Protein AF-A0A535GUY7-F1 (afdb_monomer_lite)

pLDDT: mean 93.71, std 5.59, range [67.06, 98.88]

Foldseek 3Di:
DPPDDQDDQLPGDFLCLQVVLVCVLVVDPDDDDLVSQLVQLQFQAGNLLVQCLVLLLVLCVPPDDDPLLVVLSVLSVPDPRGQFQQRLVNLLSVQLLVLLLCLLPVLVCVVVVPPDDCVSRVRVSSSVLSCCSRPNQQDCSNCGPPPHRDGSSRSSVVSSVVSSVVCCVPQNRHSSRNGSQVFEFDWAAQPVNDPPLIDDRGRAGHECSHSQNQHDGNGHDGDQKDKGADPVVRWIWMDGAAFPDSPPVDPRGHVCNVVVRVSHTHTDDDPVRLVVDPPDDDDDDDD

Secondary structure (DSSP, 8-state):
--SS----TTTT---SHHHHHHHHHHTSSSPPPHHHHHHHTT--B-HHHHHHHHHHHHHHTTS---HHHHHHHHHHHT--SB--TT-HHHHHHHHHHHHHHHHHHHHHHHHTT--S-TGGGHHHHHHHHHHHHHH-TT-TTTS-TTS-S--HHHHHHHHHHHHHHHHHHHH-S-GGG--GGGT-EEEE--TT--TT-SEEEEE----TTSTT---BTTB----S-EEEEETTTTEEEEE-SS-S---TTSTTSSTTHHHHHTT--EE---HHHHTT-TTPPP-PPP-

Structure (mmCIF, N/CA/C/O backbone):
data_AF-A0A535GUY7-F1
#
_entry.id   AF-A0A535GUY7-F1
#
loop_
_atom_site.group_PDB
_atom_site.id
_atom_site.type_symbol
_atom_site.label_atom_id
_atom_site.label_alt_id
_atom_site.label_comp_id
_atom_site.label_asym_id
_atom_site.label_entity_id
_atom_site.label_seq_id
_atom_site.pdbx_PDB_ins_code
_atom_site.Cartn_x
_atom_site.Cartn_y
_atom_site.Cartn_z
_atom_site.occupancy
_atom_site.B_iso_or_equiv
_atom_site.auth_seq_id
_atom_site.auth_comp_id
_atom_site.auth_asym_id
_atom_site.auth_atom_id
_atom_site.pdbx_PDB_model_num
ATOM 1 N N . ASP A 1 1 ? 21.678 -7.969 18.752 1.00 77.75 1 ASP A N 1
ATOM 2 C CA . ASP A 1 1 ? 22.044 -6.593 19.141 1.00 77.75 1 ASP A CA 1
ATOM 3 C C . ASP A 1 1 ? 23.277 -6.137 18.386 1.00 77.75 1 ASP A C 1
ATOM 5 O O . ASP A 1 1 ? 24.354 -6.689 18.583 1.00 77.75 1 ASP A O 1
ATOM 9 N N . TYR A 1 2 ? 23.105 -5.199 17.452 1.00 85.75 2 TYR A N 1
ATOM 10 C CA . TYR A 1 2 ? 24.230 -4.584 16.747 1.00 85.75 2 TYR A CA 1
ATOM 11 C C . TYR A 1 2 ? 24.925 -3.587 17.695 1.00 85.75 2 TYR A C 1
ATOM 13 O O . TYR A 1 2 ? 24.227 -2.805 18.339 1.00 85.75 2 TYR A O 1
ATOM 21 N N . PRO A 1 3 ? 26.265 -3.600 17.830 1.00 91.50 3 PRO A N 1
ATOM 22 C CA . PRO A 1 3 ? 26.951 -2.902 18.925 1.00 91.50 3 PRO A CA 1
ATOM 23 C C . PRO A 1 3 ? 27.048 -1.377 18.757 1.00 91.50 3 PRO A C 1
ATOM 25 O O . PRO A 1 3 ? 27.518 -0.698 19.667 1.00 91.50 3 PRO A O 1
ATOM 28 N N . TYR A 1 4 ? 26.621 -0.829 17.617 1.00 90.69 4 TYR A N 1
ATOM 29 C CA . TYR A 1 4 ? 26.685 0.602 17.325 1.00 90.69 4 TYR A CA 1
ATOM 30 C C . TYR A 1 4 ? 25.289 1.180 17.114 1.00 90.69 4 TYR A C 1
ATOM 32 O O . TYR A 1 4 ? 24.424 0.538 16.520 1.00 90.69 4 TYR A O 1
ATOM 40 N N . TYR A 1 5 ? 25.087 2.418 17.566 1.00 88.56 5 TYR A N 1
ATOM 41 C CA . TYR A 1 5 ? 23.874 3.163 17.253 1.00 88.56 5 TYR A CA 1
ATOM 42 C C . TYR A 1 5 ? 23.825 3.465 15.753 1.00 88.56 5 TYR A C 1
ATOM 44 O O . TYR A 1 5 ? 24.749 4.066 15.206 1.00 88.56 5 TYR A O 1
ATOM 52 N N . ILE A 1 6 ? 22.740 3.045 15.108 1.00 87.06 6 ILE A N 1
ATOM 53 C CA . ILE A 1 6 ? 22.539 3.159 13.657 1.00 87.06 6 ILE A CA 1
ATOM 54 C C . ILE A 1 6 ? 21.305 3.990 13.286 1.00 87.06 6 ILE A C 1
ATOM 56 O O . ILE A 1 6 ? 21.017 4.136 12.105 1.00 87.06 6 ILE A O 1
ATOM 60 N N . GLY A 1 7 ? 20.610 4.566 14.274 1.00 85.25 7 GLY A N 1
ATOM 61 C CA . GLY A 1 7 ? 19.470 5.455 14.052 1.00 85.25 7 GLY A CA 1
ATOM 62 C C . GLY A 1 7 ? 18.188 5.040 14.771 1.00 85.25 7 GLY A C 1
ATOM 63 O O . GLY A 1 7 ? 18.170 4.088 15.551 1.00 85.25 7 GLY A O 1
ATOM 64 N N . THR A 1 8 ? 17.114 5.780 14.495 1.00 80.12 8 THR A N 1
ATOM 65 C CA . THR A 1 8 ? 15.744 5.505 14.958 1.00 80.12 8 THR A CA 1
ATOM 66 C C . THR A 1 8 ? 14.851 5.047 13.803 1.00 80.12 8 THR A C 1
ATOM 68 O O . THR A 1 8 ? 15.167 5.266 12.633 1.00 80.12 8 THR A O 1
ATOM 71 N N . THR A 1 9 ? 13.697 4.465 14.129 1.00 71.88 9 THR A N 1
ATOM 72 C CA . THR A 1 9 ? 12.667 4.063 13.154 1.00 71.88 9 THR A CA 1
ATOM 73 C C . THR A 1 9 ? 12.085 5.234 12.361 1.00 71.88 9 THR A C 1
ATOM 75 O O . THR A 1 9 ? 11.634 5.046 11.247 1.00 71.88 9 THR A O 1
ATOM 78 N N . THR A 1 10 ? 12.139 6.463 12.881 1.00 67.06 10 THR A N 1
ATOM 79 C CA . THR A 1 10 ? 11.618 7.646 12.175 1.00 67.06 10 THR A CA 1
ATOM 80 C C . THR A 1 10 ? 12.411 7.991 10.911 1.00 67.06 10 THR A C 1
ATOM 82 O O . THR A 1 10 ? 11.820 8.452 9.947 1.00 67.06 10 THR A O 1
ATOM 85 N N . ASN A 1 11 ? 13.735 7.777 10.904 1.00 68.44 11 ASN A N 1
ATOM 86 C CA . ASN A 1 11 ? 14.612 8.316 9.851 1.00 68.44 11 ASN A CA 1
ATOM 87 C C . ASN A 1 11 ? 15.599 7.308 9.240 1.00 68.44 11 ASN A C 1
ATOM 89 O O . ASN A 1 11 ? 16.311 7.669 8.306 1.00 68.44 11 ASN A O 1
ATOM 93 N N . PHE A 1 12 ? 15.717 6.090 9.780 1.00 76.00 12 PHE A N 1
ATOM 94 C CA . PHE A 1 12 ? 16.799 5.171 9.390 1.00 76.00 12 PHE A CA 1
ATOM 95 C C . PHE A 1 12 ? 16.335 3.772 8.998 1.00 76.00 12 PHE A C 1
ATOM 97 O O . PHE A 1 12 ? 17.022 3.115 8.217 1.00 76.00 12 PHE A O 1
ATOM 104 N N . PHE A 1 13 ? 15.194 3.315 9.514 1.00 83.75 13 PHE A N 1
ATOM 105 C CA . PHE A 1 13 ? 14.662 1.989 9.217 1.00 83.75 13 PHE A CA 1
ATOM 106 C C . PHE A 1 13 ? 13.210 2.095 8.792 1.0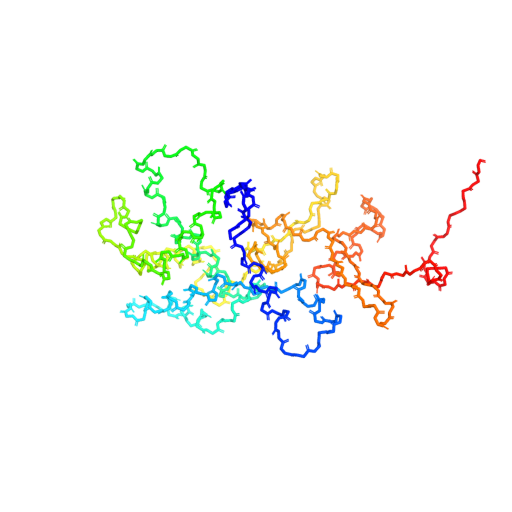0 83.75 13 PHE A C 1
ATOM 108 O O . PHE A 1 13 ? 12.403 2.684 9.500 1.00 83.75 13 PHE A O 1
ATOM 115 N N . ASP A 1 14 ? 12.913 1.483 7.653 1.00 85.25 14 ASP A N 1
ATOM 116 C CA . ASP A 1 14 ? 11.553 1.175 7.224 1.00 85.25 14 ASP A CA 1
ATOM 117 C C . ASP A 1 14 ? 10.874 0.245 8.245 1.00 85.25 14 ASP A C 1
ATOM 119 O O . ASP A 1 14 ? 11.542 -0.474 8.999 1.00 85.25 14 ASP A O 1
ATOM 123 N N . GLU A 1 15 ? 9.545 0.239 8.260 1.00 89.38 15 GLU A N 1
ATOM 124 C CA . GLU A 1 15 ? 8.723 -0.541 9.180 1.00 89.38 15 GLU A CA 1
ATOM 125 C C . GLU A 1 15 ? 8.952 -2.052 9.035 1.00 89.38 15 GLU A C 1
ATOM 127 O O . GLU A 1 15 ? 8.723 -2.813 9.978 1.00 89.38 15 GLU A O 1
ATOM 132 N N . GLY A 1 16 ? 9.445 -2.483 7.868 1.00 93.06 16 GLY A N 1
ATOM 133 C CA . GLY A 1 16 ? 9.813 -3.864 7.577 1.00 93.06 16 GLY A CA 1
ATOM 134 C C . GLY A 1 16 ? 8.706 -4.669 6.899 1.00 93.06 16 GLY A C 1
ATOM 135 O O . GLY A 1 16 ? 8.926 -5.833 6.564 1.00 93.06 16 GLY A O 1
ATOM 136 N N . TYR A 1 17 ? 7.543 -4.072 6.628 1.00 95.81 17 TYR A N 1
ATOM 137 C CA . TYR A 1 17 ? 6.402 -4.750 5.997 1.00 95.81 17 TYR A CA 1
ATOM 138 C C . TYR A 1 17 ? 6.742 -5.305 4.611 1.00 95.81 17 TYR A C 1
ATOM 140 O O . TYR A 1 17 ? 6.513 -6.486 4.338 1.00 95.81 17 TYR A O 1
ATOM 148 N N . ARG A 1 18 ? 7.421 -4.508 3.776 1.00 95.56 18 ARG A N 1
ATOM 149 C CA . ARG A 1 18 ? 7.913 -4.961 2.464 1.00 95.56 18 ARG A CA 1
ATOM 150 C C . ARG A 1 18 ? 8.916 -6.099 2.597 1.00 95.56 18 ARG A C 1
ATOM 152 O O . ARG A 1 18 ? 8.870 -7.063 1.835 1.00 95.56 18 ARG A O 1
ATOM 159 N N . ALA A 1 19 ? 9.812 -6.007 3.580 1.00 96.75 19 ALA A N 1
ATOM 160 C CA . ALA A 1 19 ? 10.797 -7.048 3.846 1.00 96.75 19 ALA A CA 1
ATOM 161 C C . ALA A 1 19 ? 10.128 -8.359 4.288 1.00 96.75 19 ALA A C 1
ATOM 163 O O . ALA A 1 19 ? 10.559 -9.423 3.848 1.00 96.75 19 ALA A O 1
ATOM 164 N N . ASN A 1 20 ? 9.054 -8.298 5.080 1.00 96.94 20 ASN A N 1
ATOM 165 C CA . ASN A 1 20 ? 8.279 -9.473 5.476 1.00 96.94 20 ASN A CA 1
ATOM 166 C C . ASN A 1 20 ? 7.621 -10.158 4.270 1.00 96.94 20 ASN A C 1
ATOM 168 O O . ASN A 1 20 ? 7.692 -11.382 4.158 1.00 96.94 20 ASN A O 1
ATOM 172 N N . GLU A 1 21 ? 7.039 -9.397 3.340 1.00 97.50 21 GLU A N 1
ATOM 173 C CA . GLU A 1 21 ? 6.433 -9.952 2.119 1.00 97.50 21 GLU A CA 1
ATOM 174 C C . GLU A 1 21 ? 7.473 -10.544 1.165 1.00 97.50 21 GLU A C 1
ATOM 176 O O . GLU A 1 21 ? 7.307 -11.666 0.676 1.00 97.50 21 GLU A O 1
ATOM 181 N N . ILE A 1 22 ? 8.601 -9.853 0.975 1.00 97.94 22 ILE A N 1
ATOM 182 C CA . ILE A 1 22 ? 9.747 -10.379 0.224 1.00 97.94 22 ILE A CA 1
ATOM 183 C C . ILE A 1 22 ? 10.248 -11.672 0.872 1.00 97.94 22 ILE A C 1
ATOM 185 O O . ILE A 1 22 ? 10.408 -12.686 0.195 1.00 97.94 22 ILE A O 1
ATOM 189 N N . HIS A 1 23 ? 10.437 -11.684 2.190 1.00 97.88 23 HIS A N 1
ATOM 190 C CA . HIS A 1 23 ? 10.874 -12.869 2.918 1.00 97.88 23 HIS A CA 1
ATOM 191 C C . HIS A 1 23 ? 9.866 -14.019 2.800 1.00 97.88 23 HIS A C 1
ATOM 193 O O . HIS A 1 23 ? 10.275 -15.159 2.575 1.00 97.88 23 HIS A O 1
ATOM 199 N N . ARG A 1 24 ? 8.558 -13.745 2.895 1.00 95.75 24 ARG A N 1
ATOM 200 C CA . ARG A 1 24 ? 7.483 -14.729 2.688 1.00 95.75 24 ARG A CA 1
ATOM 201 C C . ARG A 1 24 ? 7.576 -15.361 1.301 1.00 95.75 24 ARG A C 1
ATOM 203 O O . ARG A 1 24 ? 7.475 -16.582 1.190 1.00 95.75 24 ARG A O 1
ATOM 210 N N . ALA A 1 25 ? 7.773 -14.556 0.258 1.00 95.81 25 ALA A N 1
ATOM 211 C CA . ALA A 1 25 ? 7.912 -15.045 -1.111 1.00 95.81 25 ALA A CA 1
ATOM 212 C C . ALA A 1 25 ? 9.192 -15.877 -1.301 1.00 95.81 25 ALA A C 1
ATOM 214 O O . ALA A 1 25 ? 9.132 -16.968 -1.871 1.00 95.81 25 ALA A O 1
ATOM 215 N N . LEU A 1 26 ? 10.325 -15.399 -0.776 1.00 97.06 26 LEU A N 1
ATOM 216 C CA . LEU A 1 26 ? 11.635 -16.046 -0.906 1.00 97.06 26 LEU A CA 1
ATOM 217 C C . LEU A 1 26 ? 11.778 -17.324 -0.070 1.00 97.06 26 LEU A C 1
ATOM 219 O O . LEU A 1 26 ? 12.562 -18.201 -0.418 1.00 97.06 26 LEU A O 1
ATOM 223 N N . SER A 1 27 ? 11.009 -17.446 1.010 1.00 96.62 27 SER A N 1
ATOM 224 C CA . SER A 1 27 ? 11.039 -18.597 1.921 1.00 96.62 27 SER A CA 1
ATOM 225 C C . SER A 1 27 ? 10.137 -19.754 1.480 1.00 96.62 27 SER A C 1
ATOM 227 O O . SER A 1 27 ? 10.019 -20.754 2.193 1.00 96.62 27 SER A O 1
ATOM 229 N N . ARG A 1 28 ? 9.473 -19.649 0.320 1.00 94.12 28 ARG A N 1
ATOM 230 C CA . ARG A 1 28 ? 8.670 -20.747 -0.235 1.00 9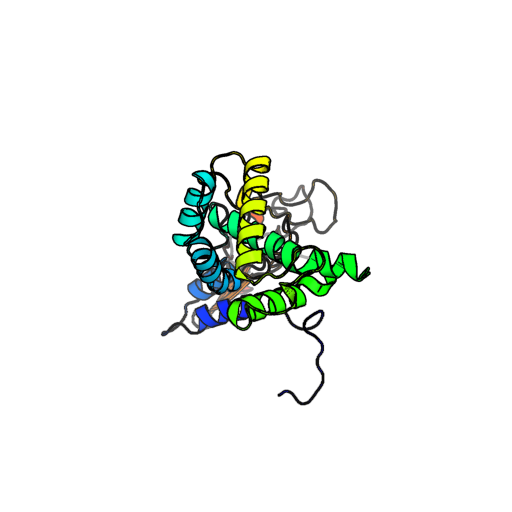4.12 28 ARG A CA 1
ATOM 231 C C . ARG A 1 28 ? 9.570 -21.954 -0.541 1.00 94.12 28 ARG A C 1
ATOM 233 O O . ARG A 1 28 ? 10.667 -21.780 -1.067 1.00 94.12 28 ARG A O 1
ATOM 240 N N . PRO A 1 29 ? 9.120 -23.187 -0.249 1.00 94.00 29 PRO A N 1
ATOM 241 C CA . PRO A 1 29 ? 9.916 -24.375 -0.525 1.00 94.00 29 PRO A CA 1
ATOM 242 C C . PRO A 1 29 ? 10.121 -24.556 -2.033 1.00 94.00 29 PRO A C 1
ATOM 244 O O . PRO A 1 29 ? 9.189 -24.388 -2.819 1.00 94.00 29 PRO A O 1
ATOM 247 N N . GLY A 1 30 ? 11.326 -24.969 -2.425 1.00 94.62 30 GLY A N 1
ATOM 248 C CA . GLY A 1 30 ? 11.690 -25.215 -3.821 1.00 94.62 30 GLY A CA 1
ATOM 249 C C . GLY A 1 30 ? 12.652 -24.172 -4.385 1.00 94.62 30 GLY A C 1
ATOM 250 O O . GLY A 1 30 ? 13.211 -23.354 -3.660 1.00 94.62 30 GLY A O 1
ATOM 251 N N . LYS A 1 31 ? 12.896 -24.253 -5.695 1.00 94.44 31 LYS A N 1
ATOM 252 C CA . LYS A 1 31 ? 13.698 -23.267 -6.428 1.00 94.44 31 LYS A CA 1
ATOM 253 C C . LYS A 1 31 ? 12.771 -22.207 -7.007 1.00 94.44 31 LYS A C 1
ATOM 255 O O . LYS A 1 31 ? 11.716 -22.553 -7.530 1.00 94.44 31 LYS A O 1
ATOM 260 N N . LEU A 1 32 ? 13.201 -20.954 -6.948 1.00 95.56 32 LEU A N 1
ATOM 261 C CA . LEU A 1 32 ? 12.504 -19.830 -7.561 1.00 95.56 32 LEU A CA 1
ATOM 262 C C . LEU A 1 32 ? 13.063 -19.591 -8.964 1.00 95.56 32 LEU A C 1
ATOM 264 O O . LEU A 1 32 ? 14.271 -19.690 -9.188 1.00 95.56 32 LEU A O 1
ATOM 268 N N . SER A 1 33 ? 12.175 -19.305 -9.906 1.00 95.75 33 SER A N 1
ATOM 269 C CA . SER A 1 33 ? 12.508 -18.946 -11.280 1.00 95.75 33 SER A CA 1
ATOM 270 C C . SER A 1 33 ? 12.724 -17.437 -11.429 1.00 95.75 33 SER A C 1
ATOM 272 O O . SER A 1 33 ? 12.339 -16.643 -10.568 1.00 95.75 33 SER A O 1
ATOM 274 N N . ALA A 1 34 ? 13.277 -17.016 -12.569 1.00 95.94 34 ALA A N 1
ATOM 275 C CA . ALA A 1 34 ? 13.301 -15.602 -12.936 1.00 95.94 34 ALA A CA 1
ATOM 276 C C . ALA A 1 34 ? 11.884 -15.000 -12.997 1.00 95.94 34 ALA A C 1
ATOM 278 O O . ALA A 1 34 ? 11.694 -13.859 -12.591 1.00 95.94 34 ALA A O 1
ATOM 279 N N . GLY A 1 35 ? 10.882 -15.773 -13.435 1.00 96.06 35 GLY A N 1
ATOM 280 C CA . GLY A 1 35 ? 9.481 -15.342 -13.449 1.00 96.06 35 GLY A CA 1
ATOM 281 C C . GLY A 1 35 ? 8.926 -15.073 -12.048 1.00 96.06 35 GLY A C 1
ATOM 282 O O . GLY A 1 35 ? 8.246 -14.072 -11.846 1.00 96.06 35 GLY A O 1
ATOM 283 N N . ASP A 1 36 ? 9.287 -15.897 -11.059 1.00 97.00 36 ASP A N 1
ATOM 284 C CA . ASP A 1 36 ? 8.909 -15.655 -9.659 1.00 97.00 36 ASP A CA 1
ATOM 285 C C . ASP A 1 36 ? 9.536 -14.356 -9.130 1.00 97.00 36 ASP A C 1
ATOM 287 O O . ASP A 1 36 ? 8.884 -13.591 -8.421 1.00 97.00 36 ASP A O 1
ATOM 291 N N . MET A 1 37 ? 10.791 -14.078 -9.505 1.00 97.50 37 MET A N 1
ATOM 292 C CA . MET A 1 37 ? 11.467 -12.831 -9.129 1.00 97.50 37 MET A CA 1
ATOM 293 C C . MET A 1 37 ? 10.846 -11.613 -9.810 1.00 97.50 37 MET A C 1
ATOM 295 O O . MET A 1 37 ? 10.785 -10.556 -9.193 1.00 97.50 37 MET A O 1
ATOM 299 N N . GLN A 1 38 ? 10.368 -11.750 -11.050 1.00 96.81 38 GLN A N 1
ATOM 300 C CA . GLN A 1 38 ? 9.639 -10.688 -11.746 1.00 96.81 38 GLN A CA 1
ATOM 301 C C . GLN A 1 38 ? 8.304 -10.399 -11.057 1.00 96.81 38 GLN A C 1
ATOM 303 O O . GLN A 1 38 ? 8.035 -9.247 -10.732 1.00 96.81 38 GLN A O 1
ATOM 308 N N . ALA A 1 39 ? 7.520 -11.437 -10.751 1.00 96.69 39 ALA A N 1
ATOM 309 C CA . ALA A 1 39 ? 6.239 -11.293 -10.061 1.00 96.69 39 ALA A CA 1
ATOM 310 C C . ALA A 1 39 ? 6.384 -10.641 -8.674 1.00 96.69 39 ALA A C 1
ATOM 312 O O . ALA A 1 39 ? 5.529 -9.855 -8.270 1.00 96.69 39 ALA A O 1
ATOM 313 N N . LEU A 1 40 ? 7.482 -10.918 -7.961 1.00 97.44 40 LEU A N 1
ATOM 314 C CA . LEU A 1 40 ? 7.771 -10.298 -6.667 1.00 97.44 40 LEU A CA 1
ATOM 315 C C . LEU A 1 40 ? 7.949 -8.772 -6.756 1.00 97.44 40 LEU A C 1
ATOM 317 O O . LEU A 1 40 ? 7.546 -8.063 -5.838 1.00 97.44 40 LEU A O 1
ATOM 321 N N . GLN A 1 41 ? 8.513 -8.250 -7.852 1.00 96.94 41 GLN A N 1
ATOM 322 C CA . GLN A 1 41 ? 8.724 -6.801 -8.035 1.00 96.94 41 GLN A CA 1
ATOM 323 C C . GLN A 1 41 ? 7.412 -6.005 -8.099 1.00 96.94 41 GLN A C 1
ATOM 325 O O . GLN A 1 41 ? 7.420 -4.781 -7.975 1.00 96.94 41 GLN A O 1
ATOM 330 N N . THR A 1 42 ? 6.296 -6.691 -8.341 1.00 96.19 42 THR A N 1
ATOM 331 C CA . THR A 1 42 ? 4.961 -6.107 -8.490 1.00 96.19 42 THR A CA 1
ATOM 332 C C . THR A 1 42 ? 3.963 -6.735 -7.524 1.00 96.19 42 THR A C 1
ATOM 334 O O . THR A 1 42 ? 2.757 -6.653 -7.745 1.00 96.19 42 THR A O 1
ATOM 337 N N . ASP A 1 43 ? 4.439 -7.402 -6.468 1.00 97.69 43 ASP A N 1
ATOM 338 C CA . ASP A 1 43 ? 3.547 -7.924 -5.440 1.00 97.69 43 ASP A CA 1
ATOM 339 C C . ASP A 1 43 ? 2.913 -6.747 -4.677 1.00 97.69 43 ASP A C 1
ATOM 341 O O . ASP A 1 43 ? 3.599 -5.829 -4.220 1.00 97.69 43 ASP A O 1
ATOM 345 N N . THR A 1 44 ? 1.586 -6.773 -4.582 1.00 98.00 44 THR A N 1
ATOM 346 C CA . THR A 1 44 ? 0.731 -5.752 -3.966 1.00 98.00 44 THR A CA 1
ATOM 347 C C . THR A 1 44 ? 0.150 -6.225 -2.638 1.00 98.00 44 THR A C 1
ATOM 349 O O . THR A 1 44 ? -0.728 -5.567 -2.085 1.00 98.00 44 THR A O 1
ATOM 352 N N . ARG A 1 45 ? 0.581 -7.379 -2.117 1.00 98.31 45 ARG A N 1
ATOM 353 C CA . ARG A 1 45 ? 0.130 -7.851 -0.810 1.00 98.31 45 ARG A CA 1
ATOM 354 C C . ARG A 1 45 ? 0.673 -6.956 0.307 1.00 98.31 45 ARG A C 1
ATOM 356 O O . ARG A 1 45 ? 1.881 -6.756 0.396 1.00 98.31 45 ARG A O 1
ATOM 363 N N . ASP A 1 46 ? -0.218 -6.464 1.161 1.00 98.25 46 ASP A N 1
ATOM 364 C CA . ASP A 1 46 ? 0.114 -5.677 2.350 1.00 98.25 46 ASP A CA 1
ATOM 365 C C . ASP A 1 46 ? 0.211 -6.604 3.579 1.00 98.25 46 ASP A C 1
ATOM 367 O O . ASP A 1 46 ? -0.742 -7.300 3.952 1.00 98.25 46 ASP A O 1
ATOM 371 N N . PHE A 1 47 ? 1.392 -6.627 4.205 1.00 97.81 47 PHE A N 1
ATOM 372 C CA . PHE A 1 47 ? 1.653 -7.417 5.409 1.00 97.81 47 PHE A CA 1
ATOM 373 C C . PHE A 1 47 ? 0.850 -6.930 6.617 1.00 97.81 47 PHE A C 1
ATOM 375 O O . PHE A 1 47 ? 0.266 -7.729 7.349 1.00 97.81 47 PHE A O 1
ATOM 382 N N . LEU A 1 48 ? 0.818 -5.616 6.829 1.00 98.31 48 LEU A N 1
ATOM 383 C CA . LEU A 1 48 ? 0.134 -4.997 7.955 1.00 98.31 48 LEU A CA 1
ATOM 384 C C . LEU A 1 48 ? -1.375 -5.251 7.866 1.00 98.31 48 LEU A C 1
ATOM 386 O O . LEU A 1 48 ? -2.013 -5.582 8.868 1.00 98.31 48 LEU A O 1
ATOM 390 N N . ALA A 1 49 ? -1.937 -5.193 6.657 1.00 98.56 49 ALA A N 1
ATOM 391 C CA . ALA A 1 49 ? -3.324 -5.574 6.403 1.00 98.56 49 ALA A CA 1
ATOM 392 C C . ALA A 1 49 ? -3.614 -7.010 6.858 1.00 98.56 49 ALA A C 1
ATOM 394 O O . ALA A 1 49 ? -4.618 -7.259 7.534 1.00 98.56 49 ALA A O 1
ATOM 395 N N . ALA A 1 50 ? -2.725 -7.948 6.522 1.00 98.19 50 ALA A N 1
ATOM 396 C CA . ALA A 1 50 ? -2.885 -9.356 6.867 1.00 98.19 50 ALA A CA 1
ATOM 397 C C . ALA A 1 50 ? -2.896 -9.607 8.387 1.00 98.19 50 ALA A C 1
ATOM 399 O O . ALA A 1 50 ? -3.603 -10.508 8.845 1.00 98.19 50 ALA A O 1
ATOM 400 N N . GLU A 1 51 ? -2.178 -8.797 9.166 1.00 98.31 51 GLU A N 1
ATOM 401 C CA . GLU A 1 51 ? -2.157 -8.884 10.631 1.00 98.31 51 GLU A CA 1
ATOM 402 C C . GLU A 1 51 ? -3.370 -8.191 11.278 1.00 98.31 51 GLU A C 1
ATOM 404 O O . GLU A 1 51 ? -3.993 -8.720 12.206 1.00 98.31 51 GLU A O 1
ATOM 409 N N . ILE A 1 52 ? -3.747 -7.008 10.782 1.00 98.81 52 ILE A N 1
ATOM 410 C CA . ILE A 1 52 ? -4.723 -6.136 11.448 1.00 98.81 52 ILE A CA 1
ATOM 411 C C . ILE A 1 52 ? -6.166 -6.425 11.037 1.00 98.81 52 ILE A C 1
ATOM 413 O O . ILE A 1 52 ? -7.057 -6.397 11.895 1.00 98.81 52 ILE A O 1
ATOM 417 N N . VAL A 1 53 ? -6.441 -6.725 9.764 1.00 98.81 53 VAL A N 1
ATOM 418 C CA . VAL A 1 53 ? -7.818 -6.952 9.287 1.00 98.81 53 VAL A CA 1
ATOM 419 C C . VAL A 1 53 ? -8.522 -8.076 10.063 1.00 98.81 53 VAL A C 1
ATOM 421 O O . VAL A 1 53 ? -9.666 -7.868 10.480 1.00 98.81 53 VAL A O 1
ATOM 424 N N . PRO A 1 54 ? -7.890 -9.227 10.376 1.00 98.75 54 PRO A N 1
ATOM 425 C CA . PRO A 1 54 ? -8.520 -10.242 11.220 1.00 98.75 54 PRO A CA 1
ATOM 426 C C . PRO A 1 54 ? -8.900 -9.737 12.620 1.00 98.75 54 PRO A C 1
ATOM 428 O O . PRO A 1 54 ? -9.901 -10.183 13.184 1.00 98.75 54 PRO A O 1
ATOM 431 N N . VAL A 1 55 ? -8.119 -8.820 13.201 1.00 98.56 55 VAL A N 1
ATOM 432 C CA . VAL A 1 55 ? -8.407 -8.210 14.512 1.00 98.56 55 VAL A CA 1
ATOM 433 C C . VAL A 1 55 ? -9.591 -7.252 14.406 1.00 98.56 55 VAL A C 1
ATOM 435 O O . VAL A 1 55 ? -10.497 -7.323 15.235 1.00 98.56 55 VAL A O 1
ATOM 438 N N . LEU A 1 56 ? -9.622 -6.417 13.363 1.00 98.75 56 LEU A N 1
ATOM 439 C CA . LEU A 1 56 ? -10.748 -5.531 13.062 1.00 98.75 56 LEU A CA 1
ATOM 440 C C . LEU A 1 56 ? -12.051 -6.324 12.880 1.00 98.75 56 LEU A C 1
ATOM 442 O O . LEU A 1 56 ? -13.071 -6.013 13.488 1.00 98.75 56 LEU A O 1
ATOM 446 N N . LEU A 1 57 ? -12.026 -7.401 12.093 1.00 98.81 57 LEU A N 1
ATOM 447 C CA . LEU A 1 57 ? -13.206 -8.245 11.884 1.00 98.81 57 LEU A CA 1
ATOM 448 C C . LEU A 1 57 ? -13.714 -8.858 13.199 1.00 98.81 57 LEU A C 1
ATOM 450 O O . LEU A 1 57 ? -14.924 -8.961 13.405 1.00 98.81 57 LEU A O 1
ATOM 454 N N . ARG A 1 58 ? -12.811 -9.225 14.120 1.00 98.56 58 ARG A N 1
ATOM 455 C CA . ARG A 1 58 ? -13.194 -9.692 15.462 1.00 98.56 58 ARG A CA 1
ATOM 456 C C . ARG A 1 58 ? -13.808 -8.585 16.316 1.00 98.56 58 ARG A C 1
ATOM 458 O O . ARG A 1 58 ? -14.763 -8.869 17.039 1.00 98.56 58 ARG A O 1
ATOM 465 N N . SER A 1 59 ? -13.304 -7.350 16.248 1.00 97.94 59 SER A N 1
ATOM 466 C CA . SER A 1 59 ? -13.856 -6.233 17.030 1.00 97.94 59 SER A CA 1
ATOM 467 C C . SER A 1 59 ? -15.237 -5.781 16.549 1.00 97.94 59 SER A C 1
ATOM 469 O O . SER A 1 59 ? -15.992 -5.231 17.353 1.00 97.94 59 SER A O 1
ATOM 471 N N . LEU A 1 60 ? -15.592 -6.085 15.296 1.00 98.25 60 LEU A N 1
ATOM 472 C CA . LEU A 1 60 ? -16.902 -5.822 14.688 1.00 98.25 60 LEU A CA 1
ATOM 473 C C . LEU A 1 60 ? -17.915 -6.969 14.850 1.00 98.25 60 LEU A C 1
ATOM 475 O O . LEU A 1 60 ? -19.101 -6.774 14.609 1.00 98.25 60 LEU A O 1
ATOM 479 N N . ALA A 1 61 ? -17.492 -8.165 15.272 1.00 96.38 61 ALA A N 1
ATOM 480 C CA . ALA A 1 61 ? -18.328 -9.374 15.235 1.00 96.38 61 ALA A CA 1
ATOM 481 C C . ALA A 1 61 ? -19.613 -9.314 16.089 1.00 96.38 61 ALA A C 1
ATOM 483 O O . ALA A 1 61 ? -20.521 -10.116 15.882 1.00 96.38 61 ALA A O 1
ATOM 484 N N . LYS A 1 62 ? -19.681 -8.403 17.068 1.00 92.44 62 LYS A N 1
ATOM 485 C CA . LYS A 1 62 ? -20.845 -8.203 17.950 1.00 92.44 62 LYS A CA 1
ATOM 486 C C . LYS A 1 62 ? -21.555 -6.867 17.723 1.00 92.44 62 LYS A C 1
ATOM 488 O O . LYS A 1 62 ? -22.510 -6.572 18.436 1.00 92.44 62 LYS A O 1
ATOM 493 N N . GLU A 1 63 ? -21.087 -6.070 16.769 1.00 95.25 63 GLU A N 1
ATOM 494 C CA . GLU A 1 63 ? -21.681 -4.774 16.470 1.00 95.25 63 GLU A CA 1
ATOM 495 C C . GLU A 1 63 ? -22.970 -4.937 15.670 1.00 95.25 63 GLU A C 1
ATOM 497 O O . GLU A 1 63 ? -23.115 -5.843 14.845 1.00 95.25 63 GLU A O 1
ATOM 502 N N . GLN A 1 64 ? -23.917 -4.030 15.898 1.00 95.50 64 GLN A N 1
ATOM 503 C CA . GLN A 1 64 ? -25.090 -3.927 15.045 1.00 95.50 64 GLN A CA 1
ATOM 504 C C . GLN A 1 64 ? -24.711 -3.146 13.788 1.00 95.50 64 GLN A C 1
ATOM 506 O O . GLN A 1 64 ? -24.675 -1.919 13.798 1.00 95.50 64 GLN A O 1
ATOM 511 N N . LEU A 1 65 ? -24.431 -3.876 12.712 1.00 96.94 65 LEU A N 1
ATOM 512 C CA . LEU A 1 65 ? -24.028 -3.291 11.439 1.00 96.94 65 LEU A CA 1
ATOM 513 C C . LEU A 1 65 ? -25.242 -2.976 10.563 1.00 96.94 65 LEU A C 1
ATOM 515 O O . LEU A 1 65 ? -26.169 -3.781 10.436 1.00 96.94 65 LEU A O 1
ATOM 519 N N . ASN A 1 66 ? -25.219 -1.821 9.906 1.00 96.81 66 ASN A N 1
ATOM 520 C CA . ASN A 1 66 ? -26.152 -1.520 8.825 1.00 96.81 66 ASN A CA 1
ATOM 521 C C . ASN A 1 66 ? -25.785 -2.289 7.534 1.00 96.81 66 ASN A C 1
ATOM 523 O O . ASN A 1 66 ? -24.802 -3.032 7.479 1.00 96.81 66 ASN A O 1
ATOM 527 N N . ALA A 1 67 ? -26.589 -2.135 6.479 1.00 97.38 67 ALA A N 1
ATOM 528 C CA . ALA A 1 67 ? -26.390 -2.864 5.223 1.00 97.38 67 ALA A CA 1
ATOM 529 C C . ALA A 1 67 ? -25.043 -2.545 4.543 1.00 97.38 67 ALA A C 1
ATOM 531 O O . ALA A 1 67 ? -24.364 -3.458 4.074 1.00 97.38 67 ALA A O 1
ATOM 532 N N . THR A 1 68 ? -24.637 -1.273 4.521 1.00 98.12 68 THR A N 1
ATOM 533 C CA . THR A 1 68 ? -23.361 -0.828 3.938 1.00 98.12 68 THR A CA 1
ATOM 534 C C . THR A 1 68 ? -22.182 -1.359 4.752 1.00 98.12 68 THR A C 1
ATOM 536 O O . THR A 1 68 ? -21.253 -1.928 4.188 1.00 98.12 68 THR A O 1
ATOM 539 N N . GLU A 1 69 ? -22.244 -1.246 6.078 1.00 98.31 69 GLU A N 1
ATOM 540 C CA . GLU A 1 69 ? -21.240 -1.789 7.003 1.00 98.31 69 GLU A CA 1
ATOM 541 C C . GLU A 1 69 ? -21.082 -3.303 6.868 1.00 98.31 69 GLU A C 1
ATOM 543 O O . GLU A 1 69 ? -19.962 -3.804 6.784 1.00 98.31 69 GLU A O 1
ATOM 548 N N . SER A 1 70 ? -22.197 -4.029 6.775 1.00 98.31 70 SER A N 1
ATOM 549 C CA . SER A 1 70 ? -22.185 -5.479 6.572 1.00 98.31 70 SER A CA 1
ATOM 550 C C . SER A 1 70 ? -21.525 -5.850 5.243 1.00 98.31 70 SER A C 1
ATOM 552 O O . SER A 1 70 ? -20.689 -6.748 5.203 1.00 98.31 70 SER A O 1
ATOM 554 N N . ALA A 1 71 ? -21.834 -5.126 4.160 1.00 98.50 71 ALA A N 1
ATOM 555 C CA . ALA A 1 71 ? -21.200 -5.346 2.862 1.00 98.50 71 ALA A CA 1
ATOM 556 C C . ALA A 1 71 ? -19.683 -5.089 2.904 1.00 98.50 71 ALA A C 1
ATOM 558 O O . ALA A 1 71 ? -18.916 -5.856 2.326 1.00 98.50 71 ALA A O 1
ATOM 559 N N . VAL A 1 72 ? -19.237 -4.056 3.625 1.00 98.75 72 VAL A N 1
ATOM 560 C CA . VAL A 1 72 ? -17.808 -3.768 3.824 1.00 98.75 72 VAL A CA 1
ATOM 561 C C . VAL A 1 72 ? -17.115 -4.872 4.629 1.00 98.75 72 VAL A C 1
ATOM 563 O O . VAL A 1 72 ? -16.014 -5.289 4.270 1.00 98.75 72 VAL A O 1
ATOM 566 N N . VAL A 1 73 ? -17.754 -5.392 5.681 1.00 98.75 73 VAL A N 1
ATOM 567 C CA . VAL A 1 73 ? -17.227 -6.535 6.444 1.00 98.75 73 VAL A CA 1
ATOM 568 C C . VAL A 1 73 ? -17.073 -7.774 5.560 1.00 98.75 73 VAL A C 1
ATOM 570 O O . VAL A 1 73 ? -16.056 -8.459 5.660 1.00 98.75 73 VAL A O 1
ATOM 573 N N . GLU A 1 74 ? -18.028 -8.050 4.666 1.00 98.62 74 GLU A N 1
ATOM 574 C CA . GLU A 1 74 ? -17.901 -9.157 3.708 1.00 98.62 74 GLU A CA 1
ATOM 575 C C . GLU A 1 74 ? -16.773 -8.932 2.692 1.00 98.62 74 GLU A C 1
ATOM 577 O O . GLU A 1 74 ? -16.052 -9.880 2.378 1.00 98.62 74 GLU A O 1
ATOM 582 N N . LEU A 1 75 ? -16.572 -7.700 2.206 1.00 98.75 75 LEU A N 1
ATOM 583 C CA . LEU A 1 75 ? -15.433 -7.372 1.338 1.00 98.75 75 LEU A CA 1
ATOM 584 C C . LEU A 1 75 ? -14.106 -7.682 2.043 1.00 98.75 75 LEU A C 1
ATOM 586 O O . LEU A 1 75 ? -13.284 -8.408 1.495 1.00 98.75 75 LEU A O 1
ATOM 590 N N . LEU A 1 76 ? -13.927 -7.194 3.274 1.00 98.88 76 LEU A N 1
ATOM 591 C CA . LEU A 1 76 ? -12.707 -7.417 4.056 1.00 98.88 76 LEU A CA 1
ATOM 592 C C . LEU A 1 76 ? -12.487 -8.892 4.414 1.00 98.88 76 LEU A C 1
ATOM 594 O O . LEU A 1 76 ? -11.350 -9.351 4.427 1.00 98.88 76 LEU A O 1
ATOM 598 N N . ARG A 1 77 ? -13.554 -9.650 4.699 1.00 98.62 77 ARG A N 1
ATOM 599 C CA . ARG A 1 77 ? -13.448 -11.078 5.046 1.00 98.62 77 ARG A CA 1
ATOM 600 C C . ARG A 1 77 ? -12.960 -11.933 3.876 1.00 98.62 77 ARG A C 1
ATOM 602 O O . ARG A 1 77 ? -12.270 -12.921 4.107 1.00 98.62 77 ARG A O 1
ATOM 609 N N . ASN A 1 78 ? -13.340 -11.572 2.653 1.00 98.31 78 ASN A N 1
ATOM 610 C CA . ASN A 1 78 ? -12.987 -12.312 1.439 1.00 98.31 78 ASN A CA 1
ATOM 611 C C . ASN A 1 78 ? -11.743 -11.754 0.733 1.00 98.31 78 ASN A C 1
ATOM 613 O O . ASN A 1 78 ? -11.366 -12.255 -0.325 1.00 98.31 78 ASN A O 1
ATOM 617 N N . TRP A 1 79 ? -11.126 -10.713 1.290 1.00 98.81 79 TRP A N 1
ATOM 618 C CA . TRP A 1 79 ? -9.956 -10.079 0.707 1.00 98.81 79 TRP A CA 1
ATOM 619 C C . TRP A 1 79 ? -8.688 -10.881 0.992 1.00 98.8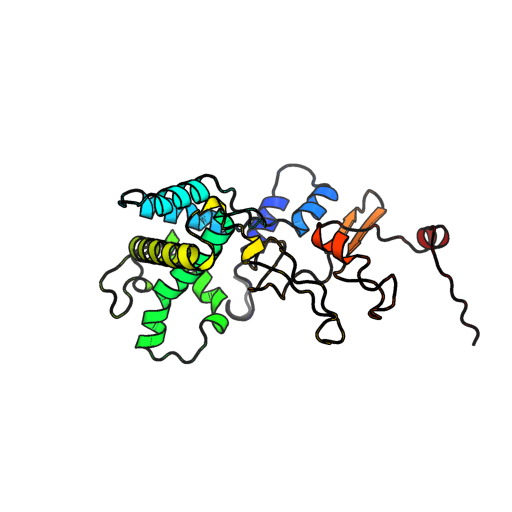1 79 TRP A C 1
ATOM 621 O O . TRP A 1 79 ? -8.473 -11.390 2.090 1.00 98.81 79 TRP A O 1
ATOM 631 N N . ASP A 1 80 ? -7.817 -10.956 -0.004 1.00 98.38 80 ASP A N 1
ATOM 632 C CA . ASP A 1 80 ? -6.513 -11.609 0.054 1.00 98.38 80 ASP A CA 1
ATOM 633 C C . ASP A 1 80 ? -5.375 -10.637 0.415 1.00 98.38 80 ASP A C 1
ATOM 635 O O . ASP A 1 80 ? -4.196 -10.967 0.261 1.00 98.38 80 ASP A O 1
ATOM 639 N N . PHE A 1 81 ? -5.726 -9.456 0.932 1.00 98.62 81 PHE A N 1
ATOM 640 C CA . PHE A 1 81 ? -4.811 -8.396 1.365 1.00 98.62 81 PHE A CA 1
ATOM 641 C C . PHE A 1 81 ? -3.982 -7.774 0.235 1.00 98.62 81 PHE A C 1
ATOM 643 O O . PHE A 1 81 ? -2.950 -7.159 0.494 1.00 98.62 81 PHE A O 1
ATOM 650 N N . ARG A 1 82 ? -4.409 -7.933 -1.024 1.00 98.56 82 ARG A N 1
ATOM 651 C CA . ARG A 1 82 ? -3.760 -7.309 -2.179 1.00 98.56 82 ARG A CA 1
ATOM 652 C C . ARG A 1 82 ? -4.332 -5.935 -2.494 1.00 98.56 82 ARG A C 1
ATOM 654 O O . ARG A 1 82 ? -5.543 -5.775 -2.676 1.00 98.56 82 ARG A O 1
ATOM 661 N N . MET A 1 83 ? -3.446 -4.954 -2.604 1.00 98.25 83 MET A N 1
ATOM 662 C CA . MET A 1 83 ? -3.735 -3.565 -2.962 1.00 98.25 83 MET A CA 1
ATOM 663 C C . MET A 1 83 ? -3.927 -3.405 -4.479 1.00 98.25 83 MET A C 1
ATOM 665 O O . MET A 1 83 ? -3.290 -2.570 -5.113 1.00 98.25 83 MET A O 1
ATOM 669 N N . ASP A 1 84 ? -4.762 -4.250 -5.087 1.00 97.88 84 ASP A N 1
ATOM 670 C CA . ASP A 1 84 ? -5.010 -4.259 -6.532 1.00 97.88 84 ASP A CA 1
ATOM 671 C C . ASP A 1 84 ? -6.031 -3.181 -6.935 1.00 97.88 84 ASP A C 1
ATOM 673 O O . ASP A 1 84 ? -6.921 -2.822 -6.162 1.00 97.88 84 ASP A O 1
ATOM 677 N N . THR A 1 85 ? -5.912 -2.640 -8.153 1.00 97.44 85 THR A N 1
ATOM 678 C CA . THR A 1 85 ? -6.682 -1.459 -8.597 1.00 97.44 85 THR A CA 1
ATOM 679 C C . THR A 1 85 ? -8.196 -1.676 -8.639 1.00 97.44 85 THR A C 1
ATOM 681 O O . THR A 1 85 ? -8.960 -0.724 -8.481 1.00 97.44 85 THR A O 1
ATOM 684 N N . ASP A 1 86 ? -8.661 -2.903 -8.823 1.00 97.94 86 ASP A N 1
ATOM 685 C CA . ASP A 1 86 ? -10.075 -3.276 -8.822 1.00 97.94 86 ASP A CA 1
ATOM 686 C C . ASP A 1 86 ? -10.593 -3.683 -7.430 1.00 97.94 86 ASP A C 1
ATOM 688 O O . ASP A 1 86 ? -11.796 -3.881 -7.248 1.00 97.94 86 ASP A O 1
ATOM 692 N N . SER A 1 87 ? -9.724 -3.738 -6.416 1.00 98.62 87 SER A N 1
ATOM 693 C CA . SER A 1 87 ? -10.091 -4.155 -5.064 1.00 98.62 87 SER A CA 1
ATOM 694 C C . SER A 1 87 ? -10.797 -3.040 -4.297 1.00 98.62 87 SER A C 1
ATOM 696 O O . SER A 1 87 ? -10.215 -2.006 -3.968 1.00 98.62 87 SER A O 1
ATOM 698 N N . ALA A 1 88 ? -12.064 -3.266 -3.948 1.00 98.69 88 ALA A N 1
ATOM 699 C CA . ALA A 1 88 ? -12.782 -2.388 -3.027 1.00 98.69 88 ALA A CA 1
ATOM 700 C C . ALA A 1 88 ? -12.306 -2.539 -1.572 1.00 98.69 88 ALA A C 1
ATOM 702 O O . ALA A 1 88 ? -12.289 -1.576 -0.804 1.00 98.69 88 ALA A O 1
ATOM 703 N N . ALA A 1 89 ? -11.887 -3.747 -1.187 1.00 98.81 89 ALA A N 1
ATOM 704 C CA . ALA A 1 89 ? -11.369 -4.015 0.149 1.00 98.81 89 ALA A CA 1
ATOM 705 C C . ALA A 1 89 ? -10.040 -3.285 0.408 1.00 98.81 89 ALA A C 1
ATOM 707 O O . ALA A 1 89 ? -9.840 -2.789 1.514 1.00 98.81 89 ALA A O 1
ATOM 708 N N . ALA A 1 90 ? -9.191 -3.130 -0.614 1.00 98.56 90 ALA A N 1
ATOM 709 C CA . ALA A 1 90 ? -7.960 -2.344 -0.531 1.00 98.56 90 ALA A CA 1
ATOM 710 C C . ALA A 1 90 ? -8.235 -0.866 -0.204 1.00 98.56 90 ALA A C 1
ATOM 712 O O . ALA A 1 90 ? -7.604 -0.300 0.686 1.00 98.56 90 ALA A O 1
ATOM 713 N N . THR A 1 91 ? -9.243 -0.247 -0.832 1.00 98.50 91 THR A N 1
ATOM 714 C CA . THR A 1 91 ? -9.683 1.112 -0.465 1.00 98.50 91 THR A CA 1
ATOM 715 C C . THR A 1 91 ? -10.168 1.186 0.973 1.00 98.50 91 THR A C 1
ATOM 717 O O . THR A 1 91 ? -9.814 2.115 1.697 1.00 98.50 91 THR A O 1
ATOM 720 N N . VAL A 1 92 ? -10.974 0.213 1.403 1.00 98.69 92 VAL A N 1
ATOM 721 C CA . VAL A 1 92 ? -11.464 0.162 2.784 1.00 98.69 92 VAL A CA 1
ATOM 722 C C . VAL A 1 92 ? -10.298 0.067 3.763 1.00 98.69 92 VAL A C 1
ATOM 724 O O . VAL A 1 92 ? -10.285 0.811 4.739 1.00 98.69 92 VAL A O 1
ATOM 727 N N . TRP A 1 93 ? -9.321 -0.805 3.502 1.00 98.62 93 TRP A N 1
ATOM 728 C CA . TRP A 1 93 ? -8.121 -0.955 4.323 1.00 98.62 93 TRP A CA 1
ATOM 729 C C . TRP A 1 93 ? -7.315 0.343 4.410 1.00 98.62 93 TRP A C 1
ATOM 731 O O . TRP A 1 93 ? -7.045 0.817 5.515 1.00 98.62 93 TRP A O 1
ATOM 741 N N . TRP A 1 94 ? -7.017 0.960 3.265 1.00 97.12 94 TRP A N 1
ATOM 742 C CA . TRP A 1 94 ? -6.259 2.208 3.193 1.00 97.12 94 TRP A CA 1
ATOM 743 C C . TRP A 1 94 ? -6.886 3.312 4.054 1.00 97.12 94 TRP A C 1
ATOM 745 O O . TRP A 1 94 ? -6.230 3.932 4.895 1.00 97.12 94 TRP A O 1
ATOM 755 N N . TYR A 1 95 ? -8.198 3.515 3.905 1.00 97.88 95 TYR A N 1
ATOM 756 C CA . TYR A 1 95 ? -8.933 4.513 4.680 1.00 97.88 95 TYR A CA 1
ATOM 757 C C . TYR A 1 95 ? -9.098 4.118 6.149 1.00 97.88 95 TYR A C 1
ATOM 759 O O . TYR A 1 95 ? -9.057 4.988 7.020 1.00 97.88 95 TYR A O 1
ATOM 767 N N . PHE A 1 96 ? -9.288 2.828 6.442 1.00 98.75 96 PHE A N 1
ATOM 768 C CA . PHE A 1 96 ? -9.372 2.327 7.810 1.00 98.75 96 PHE A CA 1
ATOM 769 C C . PHE A 1 96 ? -8.102 2.657 8.586 1.00 98.75 96 PHE A C 1
ATOM 771 O O . PHE A 1 96 ? -8.199 3.221 9.674 1.00 98.75 96 PHE A O 1
ATOM 778 N N . TRP A 1 97 ? -6.934 2.325 8.032 1.00 97.94 97 TRP A N 1
ATOM 779 C CA . TRP A 1 97 ? -5.668 2.503 8.733 1.00 97.94 97 TRP A CA 1
ATOM 780 C C . TRP A 1 97 ? -5.393 3.979 9.029 1.00 97.94 97 TRP A C 1
ATOM 782 O O . TRP A 1 97 ? -5.093 4.330 10.171 1.00 97.94 97 TRP A O 1
ATOM 792 N N . GLY A 1 98 ? -5.628 4.861 8.050 1.00 96.69 98 GLY A N 1
ATOM 793 C CA . GLY A 1 98 ? -5.538 6.309 8.250 1.00 96.69 98 GLY A CA 1
ATOM 794 C C . GLY A 1 98 ? -6.484 6.816 9.342 1.00 96.69 98 GLY A C 1
ATOM 795 O O . GLY A 1 98 ? -6.056 7.509 10.264 1.00 96.69 98 GLY A O 1
ATOM 796 N N . TRP A 1 99 ? -7.759 6.410 9.312 1.00 97.94 99 TRP A N 1
ATOM 797 C CA . TRP A 1 99 ? -8.715 6.798 10.352 1.00 97.94 99 TRP A CA 1
ATOM 798 C C . TRP A 1 99 ? -8.374 6.231 11.728 1.00 97.94 99 TRP A C 1
ATOM 800 O O . TRP A 1 99 ? -8.639 6.899 12.729 1.00 97.94 99 TRP A O 1
ATOM 810 N N . TYR A 1 100 ? -7.786 5.038 11.790 1.00 98.38 100 TYR A N 1
ATOM 811 C CA . TYR A 1 100 ? -7.399 4.392 13.037 1.00 98.38 100 TYR A CA 1
ATOM 812 C C . TYR A 1 100 ? -6.180 5.059 13.682 1.00 98.38 100 TYR A C 1
ATOM 814 O O . TYR A 1 100 ? -6.186 5.302 14.895 1.00 98.38 100 TYR A O 1
ATOM 822 N N . LEU A 1 101 ? -5.202 5.468 12.870 1.00 97.38 101 LEU A N 1
ATOM 823 C CA . LEU A 1 101 ? -4.108 6.345 13.287 1.00 97.38 101 LEU A CA 1
ATOM 824 C C . LEU A 1 101 ? -4.646 7.675 13.817 1.00 97.38 101 LEU A C 1
ATOM 826 O O . LEU A 1 101 ? -4.379 8.030 14.966 1.00 97.38 101 LEU A O 1
ATOM 830 N N . THR A 1 102 ? -5.483 8.364 13.037 1.00 95.75 102 THR A N 1
ATOM 831 C CA . THR A 1 102 ? -6.100 9.633 13.447 1.00 95.75 102 THR A CA 1
ATOM 832 C C . THR A 1 102 ? -6.890 9.484 14.749 1.00 95.75 102 THR A C 1
ATOM 834 O O . THR A 1 102 ? -6.703 10.261 15.678 1.00 95.75 102 THR A O 1
ATOM 837 N N . GLU A 1 103 ? -7.766 8.486 14.872 1.00 95.81 103 GLU A N 1
ATOM 838 C CA . GLU A 1 103 ? -8.589 8.289 16.072 1.00 95.81 103 GLU A CA 1
ATOM 839 C C . GLU A 1 103 ? -7.757 7.996 17.330 1.00 95.81 103 GLU A C 1
ATOM 841 O O . GLU A 1 103 ? -8.167 8.370 18.436 1.00 95.81 103 GLU A O 1
ATOM 846 N N . THR A 1 104 ? -6.599 7.355 17.165 1.00 96.88 104 THR A N 1
ATOM 847 C CA . THR A 1 104 ? -5.691 7.033 18.269 1.00 96.88 104 THR A CA 1
ATOM 848 C C . THR A 1 104 ? -4.835 8.239 18.653 1.00 96.88 104 THR A C 1
ATOM 850 O O . THR A 1 104 ? -4.776 8.591 19.831 1.00 96.88 104 THR A O 1
ATOM 853 N N . PHE A 1 105 ? -4.208 8.913 17.685 1.00 96.69 105 PHE A N 1
ATOM 854 C CA . PHE A 1 105 ? -3.138 9.879 17.947 1.00 96.69 105 PHE A CA 1
ATOM 855 C C . PHE A 1 105 ? -3.565 11.351 17.926 1.00 96.69 105 PHE A C 1
ATOM 857 O O . PHE A 1 105 ? -3.046 12.127 18.736 1.00 96.69 105 PHE A O 1
ATOM 864 N N . ASP A 1 106 ? -4.546 11.759 17.110 1.00 95.62 106 ASP A N 1
ATOM 865 C CA . ASP A 1 106 ? -4.962 13.171 17.030 1.00 95.62 106 ASP A CA 1
ATOM 866 C C . ASP A 1 106 ? -5.330 13.796 18.378 1.00 95.62 106 ASP A C 1
ATOM 868 O O . ASP A 1 106 ? -4.928 14.939 18.632 1.00 95.62 106 ASP A O 1
ATOM 872 N N . PRO A 1 107 ? -6.102 13.125 19.258 1.00 95.19 107 PRO A N 1
ATOM 873 C CA . PRO A 1 107 ? -6.475 13.734 20.528 1.00 95.19 107 PRO A CA 1
ATOM 874 C C . PRO A 1 107 ? -5.249 13.985 21.416 1.00 95.19 107 PRO A C 1
ATOM 876 O O . PRO A 1 107 ? -5.179 15.010 22.099 1.00 95.19 107 PRO A O 1
ATOM 879 N N . TRP A 1 108 ? -4.243 13.105 21.368 1.00 95.12 108 TRP A N 1
ATOM 880 C CA . TRP A 1 108 ? -2.973 13.317 22.064 1.00 95.12 108 TRP A CA 1
ATOM 881 C C . TRP A 1 108 ? -2.200 14.485 21.467 1.00 95.12 108 TRP A C 1
ATOM 883 O O . TRP A 1 108 ? -1.815 15.387 22.214 1.00 95.12 108 TRP A O 1
ATOM 893 N N . TRP A 1 109 ? -2.058 14.517 20.141 1.00 95.50 109 TRP A N 1
ATOM 894 C CA . TRP A 1 109 ? -1.393 15.601 19.417 1.00 95.50 109 TRP A CA 1
ATOM 895 C C . TRP A 1 109 ? -1.970 16.968 19.784 1.00 95.50 109 TRP A C 1
ATOM 897 O O . TRP A 1 109 ? -1.238 17.878 20.183 1.00 95.50 109 TRP A O 1
ATOM 907 N N . LYS A 1 110 ? -3.303 17.084 19.742 1.00 94.69 110 LYS A N 1
ATOM 908 C CA . LYS A 1 110 ? -4.040 18.312 20.071 1.00 94.69 110 LYS A CA 1
ATOM 909 C C . LYS A 1 110 ? -3.903 18.673 21.547 1.00 94.69 110 LYS A C 1
ATOM 911 O O . LYS A 1 110 ? -3.539 19.801 21.865 1.00 94.69 110 LYS A O 1
ATOM 916 N N . SER A 1 111 ? -4.138 17.723 22.456 1.00 95.62 111 SER A N 1
ATOM 917 C CA . SER A 1 111 ? -4.093 17.979 23.907 1.00 95.62 111 SER A CA 1
ATOM 918 C C . SER A 1 111 ? -2.713 18.411 24.411 1.00 95.62 111 SER A C 1
ATOM 920 O O . SER A 1 111 ? -2.613 19.137 25.399 1.00 95.62 111 SER A O 1
ATOM 922 N N . ARG A 1 112 ? -1.644 17.961 23.745 1.00 94.81 112 ARG A N 1
ATOM 923 C CA . ARG A 1 112 ? -0.253 18.279 24.088 1.00 94.81 112 ARG A CA 1
ATOM 924 C C . ARG A 1 112 ? 0.340 19.398 23.234 1.00 94.81 112 ARG A C 1
ATOM 926 O O . ARG A 1 112 ? 1.499 19.739 23.444 1.00 94.81 112 ARG A O 1
ATOM 933 N N . ALA A 1 113 ? -0.432 19.965 22.304 1.00 95.62 113 ALA A N 1
ATOM 934 C CA . ALA A 1 113 ? 0.026 20.968 21.344 1.00 95.62 113 ALA A CA 1
ATOM 935 C C . ALA A 1 113 ? 1.332 20.566 20.627 1.00 95.62 113 ALA A C 1
ATOM 937 O O . ALA A 1 113 ? 2.227 21.399 20.443 1.00 95.62 113 ALA A O 1
ATOM 938 N N . VAL A 1 114 ? 1.441 19.285 20.248 1.00 95.62 114 VAL A N 1
ATOM 939 C CA . VAL A 1 114 ? 2.616 18.736 19.555 1.00 95.62 114 VAL A CA 1
ATOM 940 C C . VAL A 1 114 ? 2.820 19.490 18.240 1.00 95.62 114 VAL A C 1
ATOM 942 O O . VAL A 1 114 ? 1.868 19.719 17.497 1.00 95.62 114 VAL A O 1
ATOM 945 N N . LYS A 1 115 ? 4.059 19.926 17.990 1.00 96.06 115 LYS A N 1
ATOM 946 C CA . LYS A 1 115 ? 4.432 20.737 16.815 1.00 96.06 115 LYS A CA 1
ATOM 947 C C . LYS A 1 115 ? 4.965 19.926 15.639 1.00 96.06 115 LYS A C 1
ATOM 949 O O . LYS A 1 115 ? 5.031 20.462 14.544 1.00 96.06 115 LYS A O 1
ATOM 954 N N . VAL A 1 116 ? 5.360 18.683 15.891 1.00 93.25 116 VAL A N 1
ATOM 955 C CA . VAL A 1 116 ? 5.817 17.742 14.864 1.00 93.25 116 VAL A CA 1
ATOM 956 C C . VAL A 1 116 ? 4.608 17.290 14.052 1.00 93.25 116 VAL A C 1
ATOM 958 O O . VAL A 1 116 ? 3.576 16.963 14.650 1.00 93.25 116 VAL A O 1
ATOM 961 N N . ASP A 1 117 ? 4.724 17.289 12.726 1.00 91.69 117 ASP A N 1
ATOM 962 C CA . ASP A 1 117 ? 3.679 16.751 11.862 1.00 91.69 117 ASP A CA 1
ATOM 963 C C . ASP A 1 117 ? 3.588 15.231 12.060 1.00 91.69 117 ASP A C 1
ATOM 965 O O . ASP A 1 117 ? 4.602 14.557 12.233 1.00 91.69 117 ASP A O 1
ATOM 969 N N . GLN A 1 118 ? 2.379 14.668 12.084 1.00 91.62 118 GLN A N 1
ATOM 970 C CA . GLN A 1 118 ? 2.239 13.214 12.226 1.00 91.62 118 GLN A CA 1
ATOM 971 C C . GLN A 1 118 ? 2.822 12.465 11.023 1.00 91.62 118 GLN A C 1
ATOM 973 O O . GLN A 1 118 ? 3.294 11.346 11.198 1.00 91.62 118 GLN A O 1
ATOM 978 N N . GLY A 1 119 ? 2.837 13.079 9.836 1.00 89.00 119 GLY A N 1
ATOM 979 C CA . GLY A 1 119 ? 3.484 12.544 8.643 1.00 89.00 119 GLY A CA 1
ATOM 980 C C . GLY A 1 119 ? 4.988 12.343 8.829 1.00 89.00 119 GLY A C 1
ATOM 981 O O . GLY A 1 119 ? 5.512 11.318 8.404 1.00 89.00 119 GLY A O 1
ATOM 982 N N . ASP A 1 120 ? 5.660 13.242 9.558 1.00 89.56 120 ASP A N 1
ATOM 983 C CA . ASP A 1 120 ? 7.103 13.147 9.835 1.00 89.56 120 ASP A CA 1
ATOM 984 C C . ASP A 1 120 ? 7.458 11.956 10.739 1.00 89.56 120 ASP A C 1
ATOM 986 O O . ASP A 1 120 ? 8.610 11.537 10.810 1.00 89.56 120 ASP A O 1
ATOM 990 N N . VAL A 1 121 ? 6.480 11.423 11.477 1.00 91.38 121 VAL A N 1
ATOM 991 C CA . VAL A 1 121 ? 6.657 10.303 12.416 1.00 91.38 121 VAL A CA 1
ATOM 992 C C . VAL A 1 121 ? 5.736 9.125 12.106 1.00 91.38 121 VAL A C 1
ATOM 994 O O . VAL A 1 121 ? 5.574 8.234 12.944 1.00 91.38 121 VAL A O 1
ATOM 997 N N . TRP A 1 122 ? 5.156 9.098 10.904 1.00 89.81 122 TRP A N 1
ATOM 998 C CA . TRP A 1 122 ? 4.126 8.141 10.505 1.00 89.81 122 TRP A CA 1
ATOM 999 C C . TRP A 1 122 ? 4.554 6.689 10.714 1.00 89.81 122 TRP A C 1
ATOM 1001 O O . TRP A 1 122 ? 3.787 5.896 11.260 1.00 89.81 122 TRP A O 1
ATOM 1011 N N . SER A 1 123 ? 5.793 6.353 10.349 1.00 89.81 123 SER A N 1
ATOM 1012 C CA . SER A 1 123 ? 6.340 5.002 10.493 1.00 89.81 123 SER A CA 1
ATOM 1013 C C . SER A 1 123 ? 6.375 4.539 11.946 1.00 89.81 123 SER A C 1
ATOM 1015 O O . SER A 1 123 ? 5.917 3.444 12.267 1.00 89.81 123 SER A O 1
ATOM 1017 N N . GLY A 1 124 ? 6.822 5.409 12.858 1.00 92.38 124 GLY A N 1
ATOM 1018 C CA . GLY A 1 124 ? 6.828 5.110 14.291 1.00 92.38 124 GLY A CA 1
ATOM 1019 C C . GLY A 1 124 ? 5.414 4.932 14.847 1.00 92.38 124 GLY A C 1
ATOM 1020 O O . GLY A 1 124 ? 5.152 3.972 15.566 1.00 92.38 124 GLY A O 1
ATOM 1021 N N . LEU A 1 125 ? 4.483 5.809 14.456 1.00 94.56 125 LEU A N 1
ATOM 1022 C CA . LEU A 1 125 ? 3.079 5.712 14.868 1.00 94.56 125 LEU A CA 1
ATOM 1023 C C . LEU A 1 125 ? 2.400 4.446 14.342 1.00 94.56 125 LEU A C 1
ATOM 1025 O O . LEU A 1 125 ? 1.606 3.835 15.056 1.00 94.56 125 LEU A O 1
ATOM 1029 N N . THR A 1 126 ? 2.727 4.040 13.118 1.00 95.06 126 THR A N 1
ATOM 1030 C CA . THR A 1 126 ? 2.220 2.818 12.488 1.00 95.06 126 THR A CA 1
ATOM 1031 C C . THR A 1 126 ? 2.691 1.578 13.246 1.00 95.06 126 THR A C 1
ATOM 1033 O O . THR A 1 126 ? 1.858 0.763 13.643 1.00 95.06 126 THR A O 1
ATOM 1036 N N . GLN A 1 127 ? 3.990 1.473 13.542 1.00 94.44 127 GLN A N 1
ATOM 1037 C CA . GLN A 1 127 ? 4.555 0.351 14.305 1.00 94.44 127 GLN A CA 1
ATOM 1038 C C . GLN A 1 127 ? 4.024 0.282 15.745 1.00 94.44 127 GLN A C 1
ATOM 1040 O O . GLN A 1 127 ? 3.732 -0.808 16.253 1.00 94.44 127 GLN A O 1
ATOM 1045 N N . ASP A 1 128 ? 3.876 1.434 16.405 1.00 95.75 128 ASP A N 1
ATOM 1046 C CA . ASP A 1 128 ? 3.286 1.526 17.742 1.00 95.75 128 ASP A CA 1
ATOM 1047 C C . ASP A 1 128 ? 1.821 1.070 17.722 1.00 95.75 128 ASP A C 1
ATOM 1049 O O . ASP A 1 128 ? 1.420 0.225 18.528 1.00 95.75 128 ASP A O 1
ATOM 1053 N N . LEU A 1 129 ? 1.026 1.570 16.769 1.00 98.00 129 LEU A N 1
ATOM 1054 C CA . LEU A 1 129 ? -0.386 1.214 16.642 1.00 98.00 129 LEU A CA 1
ATOM 1055 C C . LEU A 1 129 ? -0.579 -0.270 16.332 1.00 98.00 129 LEU A C 1
ATOM 1057 O O . LEU A 1 129 ? -1.444 -0.903 16.939 1.00 98.00 129 LEU A O 1
ATOM 1061 N N . GLU A 1 130 ? 0.219 -0.834 15.426 1.00 98.12 130 GLU A N 1
ATOM 1062 C CA . GLU A 1 130 ? 0.241 -2.271 15.145 1.00 98.12 130 GLU A CA 1
ATOM 1063 C C . GLU A 1 130 ? 0.543 -3.058 16.425 1.00 98.12 130 GLU A C 1
ATOM 1065 O O . GLU A 1 130 ? -0.240 -3.917 16.842 1.00 98.12 130 GLU A O 1
ATOM 1070 N N . THR A 1 131 ? 1.649 -2.721 17.093 1.00 97.75 131 THR A N 1
ATOM 1071 C CA . THR A 1 131 ? 2.118 -3.427 18.287 1.00 97.75 131 THR A CA 1
ATOM 1072 C C . THR A 1 131 ? 1.083 -3.390 19.402 1.00 97.75 131 THR A C 1
ATOM 1074 O O . THR A 1 131 ? 0.776 -4.434 19.983 1.00 97.75 131 THR A O 1
ATOM 1077 N N . TRP A 1 132 ? 0.511 -2.224 19.700 1.00 98.31 132 TRP A N 1
ATOM 1078 C CA . TRP A 1 132 ? -0.505 -2.105 20.743 1.00 98.31 132 TRP A CA 1
ATOM 1079 C C . TRP A 1 132 ? -1.797 -2.813 20.344 1.00 98.31 132 TRP A C 1
ATOM 1081 O O . TRP A 1 132 ? -2.358 -3.542 21.150 1.00 98.31 132 TRP A O 1
ATOM 1091 N N . THR A 1 133 ? -2.228 -2.718 19.087 1.00 98.50 133 THR A N 1
ATOM 1092 C CA . THR A 1 133 ? -3.424 -3.440 18.622 1.00 98.50 133 THR A CA 1
ATOM 1093 C C . THR A 1 133 ? -3.284 -4.957 18.786 1.00 98.50 133 THR A C 1
ATOM 1095 O O . THR A 1 133 ? -4.243 -5.620 19.183 1.00 98.50 133 THR A O 1
ATOM 1098 N N . LEU A 1 134 ? -2.102 -5.514 18.502 1.00 98.38 134 LEU A N 1
ATOM 1099 C CA . LEU A 1 134 ? -1.865 -6.960 18.537 1.00 98.38 134 LEU A CA 1
ATOM 1100 C C . LEU A 1 134 ? -1.498 -7.495 19.926 1.00 98.38 134 LEU A C 1
ATOM 1102 O O . LEU A 1 134 ? -1.847 -8.632 20.249 1.00 98.38 134 LEU A O 1
ATOM 1106 N N . LYS A 1 135 ? -0.766 -6.719 20.732 1.00 98.31 135 LYS A N 1
ATOM 1107 C CA . LYS A 1 135 ? -0.103 -7.217 21.953 1.00 98.31 135 LYS A CA 1
ATOM 1108 C C . LYS A 1 135 ? -0.511 -6.489 23.230 1.00 98.31 135 LYS A C 1
ATOM 1110 O O . LYS A 1 135 ? -0.332 -7.048 24.307 1.00 98.31 135 LYS A O 1
ATOM 1115 N N . ASP A 1 136 ? -1.050 -5.278 23.127 1.00 98.06 136 ASP A N 1
ATOM 1116 C CA . ASP A 1 136 ? -1.451 -4.455 24.272 1.00 98.06 136 ASP A CA 1
ATOM 1117 C C . ASP A 1 136 ? -2.734 -3.656 23.958 1.00 98.06 136 ASP A C 1
ATOM 1119 O O . ASP A 1 136 ? -2.712 -2.426 23.878 1.00 98.06 136 ASP A O 1
ATOM 1123 N N . PRO A 1 137 ? -3.873 -4.332 23.710 1.00 97.44 137 PRO A N 1
ATOM 1124 C CA . PRO A 1 137 ? -5.096 -3.668 23.248 1.00 97.44 137 PRO A CA 1
ATOM 1125 C C . PRO A 1 137 ? -5.722 -2.739 24.301 1.00 97.44 137 PRO A C 1
ATOM 1127 O O . PRO A 1 137 ? -6.603 -1.946 23.976 1.00 97.44 137 PRO A O 1
ATOM 1130 N N . GLU A 1 138 ? -5.254 -2.805 25.547 1.00 96.88 138 GLU A N 1
ATOM 1131 C CA . GLU A 1 138 ? -5.652 -1.931 26.655 1.00 96.88 138 GLU A CA 1
ATOM 1132 C C . GLU A 1 138 ? -4.679 -0.752 26.843 1.00 96.88 138 GLU A C 1
ATOM 1134 O O . GLU A 1 138 ? -4.786 -0.003 27.822 1.00 96.88 138 GLU A O 1
ATOM 1139 N N . ASN A 1 139 ? -3.711 -0.575 25.930 1.00 96.81 139 ASN A N 1
ATOM 1140 C CA . ASN A 1 139 ? -2.696 0.463 26.040 1.00 96.81 139 ASN A CA 1
ATOM 1141 C C . ASN A 1 139 ? -3.337 1.839 26.258 1.00 96.81 139 ASN A C 1
ATOM 1143 O O . ASN A 1 139 ? -4.296 2.239 25.591 1.00 96.81 139 ASN A O 1
ATOM 1147 N N . ARG A 1 140 ? -2.746 2.623 27.164 1.00 93.94 140 ARG A N 1
ATOM 1148 C CA . ARG A 1 140 ? -3.226 3.970 27.502 1.00 93.94 140 ARG A CA 1
ATOM 1149 C C . ARG A 1 140 ? -3.320 4.918 26.304 1.00 93.94 140 ARG A C 1
ATOM 1151 O O . ARG A 1 140 ? -4.025 5.914 26.413 1.00 93.94 140 ARG A O 1
ATOM 1158 N N . ALA A 1 141 ? -2.630 4.644 25.197 1.00 93.31 141 ALA A N 1
ATOM 1159 C CA . ALA A 1 141 ? -2.761 5.404 23.961 1.00 93.31 141 ALA A CA 1
ATOM 1160 C C . ALA A 1 141 ? -4.208 5.415 23.432 1.00 93.31 141 ALA A C 1
ATOM 1162 O O . ALA A 1 141 ? -4.662 6.450 22.947 1.00 93.31 141 ALA A O 1
ATOM 1163 N N . PHE A 1 142 ? -4.974 4.333 23.611 1.00 96.44 142 PHE A N 1
ATOM 1164 C CA . PHE A 1 142 ? -6.382 4.275 23.198 1.00 96.44 142 PHE A CA 1
ATOM 1165 C C . PHE A 1 142 ? -7.308 5.091 24.116 1.00 96.44 142 PHE A C 1
ATOM 1167 O O . PHE A 1 142 ? -8.308 5.651 23.655 1.00 96.44 142 PHE A O 1
ATOM 1174 N N . ASN A 1 143 ? -6.915 5.288 25.381 1.00 91.31 143 ASN A N 1
ATOM 1175 C CA . ASN A 1 143 ? -7.572 6.157 26.371 1.00 91.31 143 ASN A CA 1
ATOM 1176 C C . ASN A 1 143 ? -7.317 7.654 26.097 1.00 91.31 143 ASN A C 1
ATOM 1178 O O . ASN A 1 143 ? -6.860 8.404 26.964 1.00 91.31 143 ASN A O 1
ATOM 1182 N N . ALA A 1 144 ? -7.563 8.089 24.862 1.00 83.81 144 ALA A N 1
ATOM 1183 C CA . ALA A 1 144 ? -7.177 9.414 24.402 1.00 83.81 144 ALA A CA 1
ATOM 1184 C C . ALA A 1 144 ? -7.958 10.549 25.110 1.00 83.81 144 ALA A C 1
ATOM 1186 O O . ALA A 1 144 ? -9.141 10.386 25.441 1.00 83.81 144 ALA A O 1
ATOM 1187 N N . PRO A 1 145 ? -7.338 11.729 25.314 1.00 88.19 145 PRO A N 1
ATOM 1188 C CA . PRO A 1 145 ? -7.975 12.873 25.956 1.00 88.19 145 PRO A CA 1
ATOM 1189 C C . PRO A 1 145 ? -9.300 13.254 25.292 1.00 88.19 145 PRO A C 1
ATOM 1191 O O . PRO A 1 145 ? -9.381 13.397 24.075 1.00 88.19 145 PRO A O 1
ATOM 1194 N N . GLY A 1 146 ? -10.346 13.424 26.103 1.00 84.56 146 GLY A N 1
ATOM 1195 C CA . GLY A 1 146 ? -11.683 13.795 25.626 1.00 84.56 146 GLY A CA 1
ATOM 1196 C C . GLY A 1 146 ? -12.507 12.653 25.022 1.00 84.56 146 GLY A C 1
ATOM 1197 O O . GLY A 1 146 ? -13.658 12.881 24.668 1.00 84.56 146 GLY A O 1
ATOM 1198 N N . ALA A 1 147 ? -11.967 11.434 24.931 1.00 80.81 147 ALA A N 1
ATOM 1199 C CA . ALA A 1 147 ? -12.680 10.286 24.371 1.00 80.81 147 ALA A CA 1
ATOM 1200 C C . ALA A 1 147 ? -13.153 9.260 25.421 1.00 80.81 147 ALA A C 1
ATOM 1202 O O . ALA A 1 147 ? -13.895 8.342 25.079 1.00 80.81 147 ALA A O 1
ATOM 1203 N N . GLY A 1 148 ? -12.760 9.439 26.687 1.00 83.88 148 GLY A N 1
ATOM 1204 C CA . GLY A 1 148 ? -13.072 8.520 27.787 1.00 83.88 148 GLY A CA 1
ATOM 1205 C C . GLY A 1 148 ? -12.227 7.236 27.768 1.00 83.88 148 GLY A C 1
ATOM 1206 O O . GLY A 1 148 ? -11.329 7.109 26.931 1.00 83.88 148 GLY A O 1
ATOM 1207 N N . PRO A 1 149 ? -12.484 6.299 28.704 1.00 88.75 149 PRO A N 1
ATOM 1208 C CA . PRO A 1 149 ? -11.842 4.987 28.713 1.00 88.75 149 PRO A CA 1
ATOM 1209 C C . PRO A 1 149 ? -12.212 4.189 27.456 1.00 88.75 149 PRO A C 1
ATOM 1211 O O . PRO A 1 149 ? -13.397 4.030 27.163 1.00 88.75 149 PRO A O 1
ATOM 1214 N N . ARG A 1 150 ? -11.210 3.726 26.706 1.00 93.50 150 ARG A N 1
ATOM 1215 C CA . ARG A 1 150 ? -11.334 3.017 25.430 1.00 93.50 150 ARG A CA 1
ATOM 1216 C C . ARG A 1 150 ? -10.151 2.081 25.205 1.00 93.50 150 ARG A C 1
ATOM 1218 O O . ARG A 1 150 ? -9.024 2.366 25.602 1.00 93.50 150 ARG A O 1
ATOM 1225 N N . THR A 1 151 ? -10.426 1.018 24.472 1.00 96.75 151 THR A N 1
ATOM 1226 C CA . THR A 1 151 ? -9.484 -0.026 24.058 1.00 96.75 151 THR A CA 1
ATOM 1227 C C . THR A 1 151 ? -9.191 0.071 22.557 1.00 96.75 151 THR A C 1
ATOM 1229 O O . THR A 1 151 ? -9.855 0.825 21.834 1.00 96.75 151 THR A O 1
ATOM 1232 N N . ALA A 1 152 ? -8.239 -0.716 22.055 1.00 98.00 152 ALA A N 1
ATOM 1233 C CA . ALA A 1 152 ? -8.001 -0.871 20.620 1.00 98.00 152 ALA A CA 1
ATOM 1234 C C . ALA A 1 152 ? -9.298 -1.225 19.857 1.00 98.00 152 ALA A C 1
ATOM 1236 O O . ALA A 1 152 ? -9.650 -0.484 18.936 1.00 98.00 152 ALA A O 1
ATOM 1237 N N . PRO A 1 153 ? -10.090 -2.248 20.257 1.00 97.94 153 PRO A N 1
ATOM 1238 C CA . PRO A 1 153 ? -11.393 -2.527 19.649 1.00 97.94 153 PRO A CA 1
ATOM 1239 C C . PRO A 1 153 ? -12.345 -1.323 19.572 1.00 97.94 153 PRO A C 1
ATOM 1241 O O . PRO A 1 153 ? -13.025 -1.154 18.561 1.00 97.94 153 PRO A O 1
ATOM 1244 N N . ASP A 1 154 ? -12.400 -0.470 20.600 1.00 97.06 154 ASP A N 1
ATOM 1245 C CA . ASP A 1 154 ? -13.263 0.723 20.586 1.00 97.06 154 ASP A CA 1
ATOM 1246 C C . ASP A 1 154 ? -12.811 1.740 19.533 1.00 97.06 154 ASP A C 1
ATOM 1248 O O . ASP A 1 154 ? -13.627 2.291 18.787 1.00 97.06 154 ASP A O 1
ATOM 1252 N N . ALA A 1 155 ? -11.502 1.985 19.456 1.00 97.38 155 ALA A N 1
ATOM 1253 C CA . ALA A 1 155 ? -10.918 2.879 18.466 1.00 97.38 155 ALA A CA 1
ATOM 1254 C C . ALA A 1 155 ? -11.054 2.319 17.037 1.00 97.38 155 ALA A C 1
ATOM 1256 O O . ALA A 1 155 ? -11.395 3.075 16.124 1.00 97.38 155 ALA A O 1
ATOM 1257 N N . GLN A 1 156 ? -10.902 1.004 16.845 1.00 98.38 156 GLN A N 1
ATOM 1258 C CA . GLN A 1 156 ? -11.151 0.327 15.568 1.00 98.38 156 GLN A CA 1
ATOM 1259 C C . GLN A 1 156 ? -12.596 0.520 15.093 1.00 98.38 156 GLN A C 1
ATOM 1261 O O . GLN A 1 156 ? -12.812 0.994 13.978 1.00 98.38 156 GLN A O 1
ATOM 1266 N N . ARG A 1 157 ? -13.588 0.229 15.947 1.00 98.06 157 ARG A N 1
ATOM 1267 C CA . ARG A 1 157 ? -15.015 0.403 15.620 1.00 98.06 157 ARG A CA 1
ATOM 1268 C C . ARG A 1 157 ? -15.342 1.840 15.241 1.00 98.06 157 ARG A C 1
ATOM 1270 O O . ARG A 1 157 ? -15.958 2.100 14.211 1.00 98.06 157 ARG A O 1
ATOM 1277 N N . LYS A 1 158 ? -14.877 2.801 16.039 1.00 96.56 158 LYS A N 1
ATOM 1278 C CA . LYS A 1 158 ? -15.107 4.222 15.758 1.00 96.56 158 LYS A CA 1
ATOM 1279 C C . LYS A 1 158 ? -14.490 4.655 14.425 1.00 96.56 158 LYS A C 1
ATOM 1281 O O . LYS A 1 158 ? -15.113 5.420 13.691 1.00 96.56 158 LYS A O 1
ATOM 1286 N N . SER A 1 159 ? -13.305 4.150 14.099 1.00 98.12 159 SER A N 1
ATOM 1287 C CA . SER A 1 159 ? -12.627 4.416 12.823 1.00 98.12 159 SER A CA 1
ATOM 1288 C C . SER A 1 159 ? -13.367 3.781 11.645 1.00 98.12 159 SER A C 1
ATOM 1290 O O . SER A 1 159 ? -13.534 4.418 10.608 1.00 98.12 159 SER A O 1
ATOM 1292 N N . PHE A 1 160 ? -13.903 2.574 11.835 1.00 98.62 160 PHE A N 1
ATOM 1293 C CA . PHE A 1 160 ? -14.732 1.871 10.858 1.00 98.62 160 PHE A CA 1
ATOM 1294 C C . PHE A 1 160 ? -16.023 2.628 10.509 1.00 98.62 160 PHE A C 1
ATOM 1296 O O . PHE A 1 160 ? -16.352 2.794 9.338 1.00 98.62 160 PHE A O 1
ATOM 1303 N N . HIS A 1 161 ? -16.735 3.179 11.493 1.00 97.62 161 HIS A N 1
ATOM 1304 C CA . HIS A 1 161 ? -17.921 3.987 11.189 1.00 97.62 161 HIS A CA 1
ATOM 1305 C C . HIS A 1 161 ? -17.567 5.282 10.438 1.00 97.62 161 HIS A C 1
ATOM 1307 O O . HIS A 1 161 ? -18.276 5.679 9.509 1.00 97.62 161 HIS A O 1
ATOM 1313 N N . LYS A 1 162 ? -16.452 5.935 10.800 1.00 97.44 162 LYS A N 1
ATOM 1314 C CA . LYS A 1 162 ? -15.992 7.153 10.112 1.00 97.44 162 LYS A CA 1
ATOM 1315 C C . LYS A 1 162 ? -15.606 6.890 8.664 1.00 97.44 162 LYS A C 1
ATOM 1317 O O . LYS A 1 162 ? -16.076 7.613 7.786 1.00 97.44 162 LYS A O 1
ATOM 1322 N N . LEU A 1 163 ? -14.812 5.847 8.409 1.00 97.62 163 LEU A N 1
ATOM 1323 C CA . LEU A 1 163 ? -14.371 5.542 7.049 1.00 97.62 163 LEU A CA 1
ATOM 1324 C C . LEU A 1 163 ? -15.568 5.272 6.135 1.00 97.62 163 LEU A C 1
ATOM 1326 O O . LEU A 1 163 ? -15.578 5.737 5.003 1.00 97.62 163 LEU A O 1
ATOM 1330 N N . ILE A 1 164 ? -16.606 4.579 6.619 1.00 98.25 164 ILE A N 1
ATOM 1331 C CA . ILE A 1 164 ? -17.783 4.265 5.799 1.00 98.25 164 ILE A CA 1
ATOM 1332 C C . ILE A 1 164 ? -18.565 5.525 5.461 1.00 98.25 164 ILE A C 1
ATOM 1334 O O . ILE A 1 164 ? -18.988 5.688 4.315 1.00 98.25 164 ILE A O 1
ATOM 1338 N N . ALA A 1 165 ? -18.736 6.433 6.424 1.00 97.62 165 ALA A N 1
ATOM 1339 C CA . ALA A 1 165 ? -19.391 7.712 6.178 1.00 97.62 165 ALA A CA 1
ATOM 1340 C C . ALA A 1 165 ? -18.631 8.557 5.142 1.00 97.62 165 ALA A C 1
ATOM 1342 O O . ALA A 1 165 ? -19.257 9.251 4.336 1.00 97.62 165 ALA A O 1
ATOM 1343 N N . ASP A 1 166 ? -17.300 8.497 5.143 1.00 97.56 166 ASP A N 1
ATOM 1344 C CA . ASP A 1 166 ? -16.472 9.211 4.174 1.00 97.56 166 ASP A CA 1
ATOM 1345 C C . ASP A 1 166 ? -16.476 8.561 2.797 1.00 97.56 166 ASP A C 1
ATOM 1347 O O . ASP A 1 166 ? -16.741 9.254 1.817 1.00 97.56 166 ASP A O 1
ATOM 1351 N N . LEU A 1 167 ? -16.261 7.247 2.712 1.00 98.12 167 LEU A N 1
ATOM 1352 C CA . LEU A 1 167 ? -16.283 6.515 1.444 1.00 98.12 167 LEU A CA 1
ATOM 1353 C C . LEU A 1 167 ? -17.662 6.574 0.783 1.00 98.12 167 LEU A C 1
ATOM 1355 O O . LEU A 1 167 ? -17.759 6.766 -0.426 1.00 98.12 167 LEU A O 1
ATOM 1359 N N . THR A 1 168 ? -18.742 6.526 1.567 1.00 98.00 168 THR A N 1
ATOM 1360 C CA . THR A 1 168 ? -20.104 6.713 1.044 1.00 98.00 168 THR A CA 1
ATOM 1361 C C . THR A 1 168 ? -20.279 8.093 0.411 1.00 98.00 168 THR A C 1
ATOM 1363 O O . THR A 1 168 ? -20.905 8.227 -0.642 1.00 98.00 168 THR A O 1
ATOM 1366 N N . ARG A 1 169 ? -19.711 9.131 1.039 1.00 97.38 169 ARG A N 1
ATOM 1367 C CA . ARG A 1 169 ? -19.784 10.517 0.561 1.00 97.38 169 ARG A CA 1
ATOM 1368 C C . ARG A 1 169 ? -18.938 10.738 -0.690 1.00 97.38 169 ARG A C 1
ATOM 1370 O O . ARG A 1 169 ? -19.369 11.471 -1.574 1.00 97.38 169 ARG A O 1
ATOM 1377 N N . SER A 1 170 ? -17.744 10.149 -0.754 1.00 96.00 170 SER A N 1
ATOM 1378 C CA . SER A 1 170 ? -16.780 10.392 -1.831 1.00 96.00 170 SER A CA 1
ATOM 1379 C C . SER A 1 170 ? -16.947 9.456 -3.029 1.00 96.00 170 SER A C 1
ATOM 1381 O O . SER A 1 170 ? -16.745 9.883 -4.164 1.00 96.00 170 SER A O 1
ATOM 1383 N N . LEU A 1 171 ? -17.325 8.195 -2.806 1.00 96.88 171 LEU A N 1
ATOM 1384 C CA . LEU A 1 171 ? -17.331 7.152 -3.837 1.00 96.88 171 LEU A CA 1
ATOM 1385 C C . LEU A 1 171 ? -18.718 6.588 -4.156 1.00 96.88 171 LEU A C 1
ATOM 1387 O O . LEU A 1 171 ? -18.840 5.868 -5.152 1.00 96.88 171 LEU A O 1
ATOM 1391 N N . GLY A 1 172 ? -19.741 6.955 -3.379 1.00 97.31 172 GLY A N 1
ATOM 1392 C CA . GLY A 1 172 ? -21.132 6.538 -3.557 1.00 97.31 172 GLY A CA 1
ATOM 1393 C C . GLY A 1 172 ? -21.575 5.466 -2.559 1.00 97.31 172 GLY A C 1
ATOM 1394 O O . GLY A 1 172 ? -20.781 4.943 -1.785 1.00 97.31 172 GLY A O 1
ATOM 1395 N N . SER A 1 173 ? -22.862 5.121 -2.572 1.00 96.75 173 SER A N 1
ATOM 1396 C CA . SER A 1 173 ? -23.486 4.267 -1.550 1.00 96.75 173 SER A CA 1
ATOM 1397 C C . SER A 1 173 ? -23.217 2.767 -1.672 1.00 96.75 173 SER A C 1
ATOM 1399 O O . SER A 1 173 ? -23.538 2.042 -0.733 1.00 96.75 173 SER A O 1
ATOM 1401 N N . ASP A 1 174 ? -22.670 2.293 -2.795 1.00 97.81 174 ASP A N 1
ATOM 1402 C CA . ASP A 1 174 ? -22.368 0.875 -3.023 1.00 97.81 174 ASP A CA 1
ATOM 1403 C C . ASP A 1 174 ? -20.877 0.581 -2.780 1.00 97.81 174 ASP A C 1
ATOM 1405 O O . ASP A 1 174 ? -20.052 0.928 -3.638 1.00 97.81 174 ASP A O 1
ATOM 1409 N N . PRO A 1 175 ? -20.518 -0.112 -1.678 1.00 98.19 175 PRO A N 1
ATOM 1410 C CA . PRO A 1 175 ? -19.132 -0.430 -1.349 1.00 98.19 175 PRO A CA 1
ATOM 1411 C C . PRO A 1 175 ? -18.380 -1.211 -2.418 1.00 98.19 175 PRO A C 1
ATOM 1413 O O . PRO A 1 175 ? -17.166 -1.089 -2.530 1.00 98.19 175 PRO A O 1
ATOM 1416 N N . ARG A 1 176 ? -19.081 -1.988 -3.250 1.00 97.56 176 ARG A N 1
ATOM 1417 C CA . ARG A 1 176 ? -18.453 -2.797 -4.308 1.00 97.56 176 ARG A CA 1
ATOM 1418 C C . ARG A 1 176 ? -17.848 -1.941 -5.420 1.00 97.56 176 ARG A C 1
ATOM 1420 O O . ARG A 1 176 ? -17.045 -2.431 -6.201 1.00 97.56 176 ARG A O 1
ATOM 1427 N N . THR A 1 177 ? -18.238 -0.670 -5.498 1.00 97.88 177 THR A N 1
ATOM 1428 C CA . THR A 1 177 ? -17.744 0.283 -6.502 1.00 97.88 177 THR A CA 1
ATOM 1429 C C . THR A 1 177 ? -16.557 1.112 -6.009 1.00 97.88 177 THR A C 1
ATOM 1431 O O . THR A 1 177 ? -16.021 1.933 -6.759 1.00 97.88 177 THR A O 1
ATOM 1434 N N . TRP A 1 178 ? -16.137 0.932 -4.753 1.00 98.25 178 TRP A N 1
ATOM 1435 C CA . TRP A 1 178 ? -15.042 1.673 -4.126 1.00 98.25 178 TRP A CA 1
ATOM 1436 C C . TRP A 1 178 ? -13.674 1.116 -4.526 1.00 98.25 178 TRP A C 1
ATOM 1438 O O . TRP A 1 178 ? -12.844 0.866 -3.672 1.00 98.25 178 TRP A O 1
ATOM 1448 N N . THR A 1 179 ? -13.444 0.873 -5.814 1.00 98.12 179 THR A N 1
ATOM 1449 C CA . THR A 1 179 ? -12.213 0.248 -6.317 1.00 98.12 179 THR A CA 1
ATOM 1450 C C . THR A 1 179 ? -10.980 1.110 -6.035 1.00 98.12 179 THR A C 1
ATOM 1452 O O . THR A 1 179 ? -11.008 2.319 -6.297 1.00 98.12 179 THR A O 1
ATOM 1455 N N . TYR A 1 180 ? -9.880 0.489 -5.606 1.00 97.94 180 TYR A N 1
ATOM 1456 C CA . TYR A 1 180 ? -8.629 1.166 -5.249 1.00 97.94 180 TYR A CA 1
ATOM 1457 C C . TYR A 1 180 ? -8.094 2.118 -6.318 1.00 97.94 180 TYR A C 1
ATOM 1459 O O . TYR A 1 180 ? -7.744 3.249 -6.013 1.00 97.94 180 TYR A O 1
ATOM 1467 N N . GLY A 1 181 ? -8.169 1.756 -7.592 1.00 96.56 181 GLY A N 1
ATOM 1468 C CA . GLY A 1 181 ? -7.711 2.578 -8.711 1.00 96.56 181 GLY A CA 1
ATOM 1469 C C . GLY A 1 181 ? -8.465 3.902 -8.913 1.00 96.56 181 GLY A C 1
ATOM 1470 O O . GLY A 1 181 ? -7.997 4.767 -9.653 1.00 96.56 181 GLY A O 1
ATOM 1471 N N . ARG A 1 182 ? -9.630 4.087 -8.270 1.00 95.19 182 ARG A N 1
ATOM 1472 C CA . ARG A 1 182 ? -10.353 5.376 -8.251 1.00 95.19 182 ARG A CA 1
ATOM 1473 C C . ARG A 1 182 ? -9.759 6.362 -7.252 1.00 95.19 182 ARG A C 1
ATOM 1475 O O . ARG A 1 182 ? -9.958 7.563 -7.409 1.00 95.19 182 ARG A O 1
ATOM 1482 N N . VAL A 1 183 ? -9.120 5.844 -6.210 1.00 94.62 183 VAL A N 1
ATOM 1483 C CA . VAL A 1 183 ? -8.589 6.617 -5.086 1.00 94.62 183 VAL A CA 1
ATOM 1484 C C . VAL A 1 183 ? -7.069 6.717 -5.180 1.00 94.62 183 VAL A C 1
ATOM 1486 O O . VAL A 1 183 ? -6.505 7.790 -5.015 1.00 94.62 183 VAL A O 1
ATOM 1489 N N . HIS A 1 184 ? -6.407 5.633 -5.562 1.00 96.12 184 HIS A N 1
ATOM 1490 C CA . HIS A 1 184 ? -4.969 5.546 -5.701 1.00 96.12 184 HIS A CA 1
ATOM 1491 C C . HIS A 1 184 ? -4.566 5.562 -7.179 1.00 96.12 184 HIS A C 1
ATOM 1493 O O . HIS A 1 184 ? -4.748 4.598 -7.928 1.00 96.12 184 HIS A O 1
ATOM 1499 N N . GLN A 1 185 ? -4.042 6.708 -7.604 1.00 94.81 185 GLN A N 1
ATOM 1500 C CA . GLN A 1 185 ? -3.499 6.918 -8.941 1.00 94.81 185 GLN A CA 1
ATOM 1501 C C . GLN A 1 185 ? -2.013 7.226 -8.846 1.00 94.81 185 GLN A C 1
ATOM 1503 O O . GLN A 1 185 ? -1.581 7.864 -7.890 1.00 94.81 185 GLN A O 1
ATOM 1508 N N . ARG A 1 186 ? -1.248 6.826 -9.857 1.00 93.00 186 ARG A N 1
ATOM 1509 C CA . ARG A 1 186 ? 0.154 7.188 -10.018 1.00 93.00 186 ARG A CA 1
ATOM 1510 C C . ARG A 1 186 ? 0.325 8.262 -11.074 1.00 93.00 186 ARG A C 1
ATOM 1512 O O . ARG A 1 186 ? -0.225 8.149 -12.173 1.00 93.00 186 ARG A O 1
ATOM 1519 N N . VAL A 1 187 ? 1.178 9.225 -10.755 1.00 91.25 187 VAL A N 1
ATOM 1520 C CA . VAL A 1 187 ? 1.795 10.139 -11.716 1.00 91.25 187 VAL A CA 1
ATOM 1521 C C . VAL A 1 187 ? 3.292 9.851 -11.726 1.00 91.25 187 VAL A C 1
ATOM 1523 O O . VAL A 1 187 ? 3.911 9.764 -10.667 1.00 91.25 187 VAL A O 1
ATOM 1526 N N . ILE A 1 188 ? 3.868 9.650 -12.910 1.00 90.62 188 ILE A N 1
ATOM 1527 C CA . ILE A 1 188 ? 5.323 9.653 -13.085 1.00 90.62 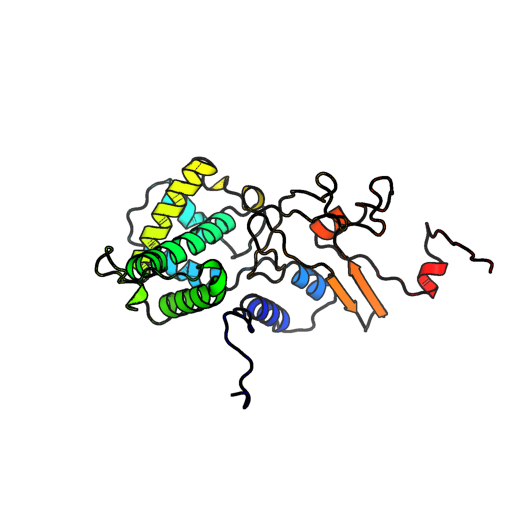188 ILE A CA 1
ATOM 1528 C C . ILE A 1 188 ? 5.669 11.026 -13.639 1.00 90.62 188 ILE A C 1
ATOM 1530 O O . ILE A 1 188 ? 5.310 11.341 -14.775 1.00 90.62 188 ILE A O 1
ATOM 1534 N N . GLU A 1 189 ? 6.333 11.836 -12.826 1.00 89.38 189 GLU A N 1
ATOM 1535 C CA . GLU A 1 189 ? 6.757 13.168 -13.237 1.00 89.38 189 GLU A CA 1
ATOM 1536 C C . GLU A 1 189 ? 7.822 13.073 -14.333 1.00 89.38 189 GLU A C 1
ATOM 1538 O O . GLU A 1 189 ? 8.720 12.225 -14.296 1.00 89.38 189 GLU A O 1
ATOM 1543 N N . ASN A 1 190 ? 7.686 13.926 -15.344 1.00 89.62 190 ASN A N 1
ATOM 1544 C CA . ASN A 1 190 ? 8.693 14.056 -16.391 1.00 89.62 190 ASN A CA 1
ATOM 1545 C C . ASN A 1 190 ? 9.999 14.608 -15.798 1.00 89.62 190 ASN A C 1
ATOM 1547 O O . ASN A 1 190 ? 9.973 15.419 -14.874 1.00 89.62 190 ASN A O 1
ATOM 1551 N N . VAL A 1 191 ? 11.154 14.216 -16.343 1.00 88.00 191 VAL A N 1
ATOM 1552 C CA . VAL A 1 191 ? 12.466 14.562 -15.746 1.00 88.00 191 VAL A CA 1
ATOM 1553 C C . VAL A 1 191 ? 12.742 16.073 -15.787 1.00 88.00 191 VAL A C 1
ATOM 1555 O O . VAL A 1 191 ? 13.564 16.578 -15.027 1.00 88.00 191 VAL A O 1
ATOM 1558 N N . ALA A 1 192 ? 12.063 16.804 -16.673 1.00 88.44 192 ALA A N 1
ATOM 1559 C CA . ALA A 1 192 ? 12.153 18.258 -16.754 1.00 88.44 192 ALA A CA 1
ATOM 1560 C C . ALA A 1 192 ? 11.182 18.992 -15.804 1.00 88.44 192 ALA A C 1
ATOM 1562 O O . ALA A 1 192 ? 11.209 20.222 -15.772 1.00 88.44 192 ALA A O 1
ATOM 1563 N N . GLU A 1 193 ? 10.329 18.268 -15.067 1.00 89.88 193 GLU A N 1
ATOM 1564 C CA . GLU A 1 193 ? 9.305 18.794 -14.148 1.00 89.88 193 GLU A CA 1
ATOM 1565 C C . GLU A 1 193 ? 8.352 19.815 -14.812 1.00 89.88 193 GLU A C 1
ATOM 1567 O O . GLU A 1 193 ? 7.829 20.744 -14.191 1.00 89.88 193 GLU A O 1
ATOM 1572 N N . ILE A 1 194 ? 8.112 19.662 -16.119 1.00 90.31 194 ILE A N 1
ATOM 1573 C CA . ILE A 1 194 ? 7.238 20.548 -16.895 1.00 90.31 194 ILE A CA 1
ATOM 1574 C C . ILE A 1 194 ? 5.796 20.040 -16.838 1.00 90.31 194 ILE A C 1
ATOM 1576 O O . ILE A 1 194 ? 5.475 18.976 -17.363 1.00 90.31 194 ILE A O 1
ATOM 1580 N N . SER A 1 195 ? 4.894 20.843 -16.278 1.00 89.38 195 SER A N 1
ATOM 1581 C CA . SER A 1 195 ? 3.468 20.506 -16.219 1.00 89.38 195 SER A CA 1
ATOM 1582 C C . SER A 1 195 ? 2.887 20.152 -17.599 1.00 89.38 195 SER A C 1
ATOM 1584 O O . SER A 1 195 ? 3.104 20.863 -18.583 1.00 89.38 195 SER A O 1
ATOM 1586 N N . GLY A 1 196 ? 2.123 19.058 -17.660 1.00 89.31 196 GLY A N 1
ATOM 1587 C CA . GLY A 1 196 ? 1.483 18.562 -18.884 1.00 89.31 196 GLY A CA 1
ATOM 1588 C C . GLY A 1 196 ? 2.320 17.569 -19.693 1.00 89.31 196 GLY A C 1
ATOM 1589 O O . GLY A 1 196 ? 1.818 17.048 -20.688 1.00 89.31 196 GLY A O 1
ATOM 1590 N N . LEU A 1 197 ? 3.557 17.293 -19.270 1.00 92.44 197 LEU A N 1
ATOM 1591 C CA . LEU A 1 197 ? 4.404 16.254 -19.860 1.00 92.44 197 LEU A CA 1
ATOM 1592 C C . LEU A 1 197 ? 4.478 14.977 -19.006 1.00 92.44 197 LEU A C 1
ATOM 1594 O O . LEU A 1 197 ? 5.014 13.975 -19.458 1.00 92.44 197 LEU A O 1
ATOM 1598 N N . ASP A 1 198 ? 3.908 14.975 -17.801 1.00 91.94 198 ASP A N 1
ATOM 1599 C CA . ASP A 1 198 ? 3.925 13.811 -16.910 1.00 91.94 198 ASP A CA 1
ATOM 1600 C C . ASP A 1 198 ? 3.235 12.582 -17.515 1.00 91.94 198 ASP A C 1
ATOM 1602 O O . ASP A 1 198 ? 2.257 12.674 -18.267 1.00 91.94 198 ASP A O 1
ATOM 1606 N N . TYR A 1 199 ? 3.697 11.395 -17.124 1.00 89.88 199 TYR A N 1
ATOM 1607 C CA . TYR A 1 199 ? 3.052 10.146 -17.501 1.00 89.88 199 TYR A CA 1
ATOM 1608 C C . TYR A 1 199 ? 1.958 9.807 -16.482 1.00 89.88 199 TYR A C 1
ATOM 1610 O O . TYR A 1 199 ? 2.219 9.265 -15.406 1.00 89.88 199 TYR A O 1
ATOM 1618 N N . GLY A 1 200 ? 0.709 10.118 -16.835 1.00 88.88 200 GLY A N 1
ATOM 1619 C CA . GLY A 1 200 ? -0.469 9.845 -16.009 1.00 88.88 200 GLY A CA 1
ATOM 1620 C C . GLY A 1 200 ? -1.345 11.081 -15.778 1.00 88.88 200 GLY A C 1
ATOM 1621 O O . GLY A 1 200 ? -1.257 12.035 -16.548 1.00 88.88 200 GLY A O 1
ATOM 1622 N N . PRO A 1 201 ? -2.228 11.064 -14.761 1.00 91.75 201 PRO A N 1
ATOM 1623 C CA . PRO A 1 201 ? -2.406 10.003 -13.768 1.00 91.75 201 PRO A CA 1
ATOM 1624 C C . PRO A 1 201 ? -2.999 8.712 -14.351 1.00 91.75 201 PRO A C 1
ATOM 1626 O O . PRO A 1 201 ? -3.829 8.747 -15.261 1.00 91.75 201 PRO A O 1
ATOM 1629 N N . ARG A 1 202 ? -2.604 7.557 -13.805 1.00 93.62 202 ARG A N 1
ATOM 1630 C CA . ARG A 1 202 ? -3.214 6.249 -14.102 1.00 93.62 202 ARG A CA 1
ATOM 1631 C C . ARG A 1 202 ? -3.490 5.480 -12.810 1.00 93.62 202 ARG A C 1
ATOM 1633 O O . ARG A 1 202 ? -2.700 5.608 -11.879 1.00 93.62 202 ARG A O 1
ATOM 1640 N N . PRO A 1 203 ? -4.570 4.685 -12.728 1.00 95.25 203 PRO A N 1
ATOM 1641 C CA . PRO A 1 203 ? -4.754 3.743 -11.628 1.00 95.25 203 PRO A CA 1
ATOM 1642 C C . PRO A 1 203 ? -3.524 2.846 -11.459 1.00 95.25 203 PRO A C 1
ATOM 1644 O O . PRO A 1 203 ? -3.033 2.311 -12.452 1.00 95.25 203 PRO A O 1
ATOM 1647 N N . ASP A 1 204 ? -3.051 2.675 -10.226 1.00 93.75 204 ASP A N 1
ATOM 1648 C CA . ASP A 1 204 ? -1.951 1.757 -9.919 1.00 93.75 204 ASP A CA 1
ATOM 1649 C C . ASP A 1 204 ? -2.189 1.040 -8.590 1.00 93.75 204 ASP A C 1
ATOM 1651 O O . ASP A 1 204 ? -2.835 1.579 -7.686 1.00 93.75 204 ASP A O 1
ATOM 1655 N N . GLY A 1 205 ? -1.707 -0.196 -8.511 1.00 95.69 205 GLY A N 1
ATOM 1656 C CA . GLY A 1 205 ? -1.809 -1.013 -7.311 1.00 95.69 205 GLY A CA 1
ATOM 1657 C C . GLY A 1 205 ? -0.697 -0.712 -6.311 1.00 95.69 205 GLY A C 1
ATOM 1658 O O . GLY A 1 205 ? 0.158 0.146 -6.528 1.00 95.69 205 GLY A O 1
ATOM 1659 N N . GLY A 1 206 ? -0.693 -1.473 -5.222 1.00 96.25 206 GLY A N 1
ATOM 1660 C CA . GLY A 1 206 ? 0.296 -1.358 -4.161 1.00 96.25 206 GLY A CA 1
ATOM 1661 C C . GLY A 1 206 ? 0.087 -0.144 -3.259 1.00 96.25 206 GLY A C 1
ATOM 1662 O O . GLY A 1 206 ? -0.796 0.688 -3.456 1.00 96.25 206 GLY A O 1
ATOM 1663 N N . ASP A 1 207 ? 0.952 -0.056 -2.265 1.00 94.62 207 ASP A N 1
ATOM 1664 C CA . ASP A 1 207 ? 1.163 1.111 -1.417 1.00 94.62 207 ASP A CA 1
ATOM 1665 C C . ASP A 1 207 ? 2.617 1.133 -0.893 1.00 94.62 207 ASP A C 1
ATOM 1667 O O . ASP A 1 207 ? 3.474 0.379 -1.376 1.00 94.62 207 ASP A O 1
ATOM 1671 N N . ALA A 1 208 ? 2.907 1.981 0.099 1.00 92.38 208 ALA A N 1
ATOM 1672 C CA . ALA A 1 208 ? 4.225 2.086 0.733 1.00 92.38 208 ALA A CA 1
ATOM 1673 C C . ALA A 1 208 ? 4.690 0.803 1.464 1.00 92.38 208 ALA A C 1
ATOM 1675 O O . ALA A 1 208 ? 5.894 0.583 1.596 1.00 92.38 208 ALA A O 1
ATOM 1676 N N . ASN A 1 209 ? 3.764 -0.057 1.893 1.00 94.00 209 ASN A N 1
ATOM 1677 C CA . ASN A 1 209 ? 4.007 -1.285 2.655 1.00 94.00 209 ASN A CA 1
ATOM 1678 C C . ASN A 1 209 ? 4.129 -2.533 1.766 1.00 94.00 209 ASN A C 1
ATOM 1680 O O . ASN A 1 209 ? 4.587 -3.580 2.230 1.00 94.00 209 ASN A O 1
ATOM 1684 N N . THR A 1 210 ? 3.740 -2.441 0.492 1.00 96.94 210 THR A N 1
ATOM 1685 C CA . THR A 1 210 ? 3.835 -3.541 -0.488 1.00 96.94 210 THR A CA 1
ATOM 1686 C C . THR A 1 210 ? 5.182 -3.576 -1.224 1.00 96.94 210 THR A C 1
ATOM 1688 O O . THR A 1 210 ? 5.788 -2.520 -1.422 1.00 96.94 210 THR A O 1
ATOM 1691 N N . PRO A 1 211 ? 5.676 -4.740 -1.695 1.00 97.19 211 PRO A N 1
ATOM 1692 C CA . PRO A 1 211 ? 6.904 -4.820 -2.499 1.00 97.19 211 PRO A CA 1
ATOM 1693 C C . PRO A 1 211 ? 6.944 -3.904 -3.733 1.00 97.19 211 PRO A C 1
ATOM 1695 O O . PRO A 1 211 ? 8.013 -3.378 -4.045 1.00 97.19 211 PRO A O 1
ATOM 1698 N N . LEU A 1 212 ? 5.800 -3.650 -4.385 1.00 96.19 212 LEU A N 1
ATOM 1699 C CA . LEU A 1 212 ? 5.684 -2.670 -5.476 1.00 96.19 212 LEU A CA 1
ATOM 1700 C C . LEU A 1 212 ? 6.052 -1.231 -5.045 1.00 96.19 212 LEU A C 1
ATOM 1702 O O . LEU A 1 212 ? 6.419 -0.418 -5.892 1.00 96.19 212 LEU A O 1
ATOM 1706 N N . ALA A 1 213 ? 6.002 -0.932 -3.742 1.00 94.56 213 ALA A N 1
ATOM 1707 C CA . ALA A 1 213 ? 6.439 0.316 -3.112 1.00 94.56 213 ALA A CA 1
ATOM 1708 C C . ALA A 1 213 ? 5.767 1.574 -3.689 1.00 94.56 213 ALA A C 1
ATOM 1710 O O . ALA A 1 213 ? 6.401 2.609 -3.902 1.00 94.56 213 ALA A O 1
ATOM 1711 N N . ALA A 1 214 ? 4.466 1.481 -3.945 1.00 93.25 214 ALA A N 1
ATOM 1712 C CA . ALA A 1 214 ? 3.657 2.531 -4.539 1.00 93.25 214 ALA A CA 1
ATOM 1713 C C . ALA A 1 214 ? 3.160 3.550 -3.498 1.00 93.25 214 ALA A C 1
ATOM 1715 O O . ALA A 1 214 ? 1.965 3.734 -3.323 1.00 93.25 214 ALA A O 1
ATOM 1716 N N . GLY A 1 215 ? 4.068 4.199 -2.768 1.00 88.50 215 GLY A N 1
ATOM 1717 C CA . GLY A 1 215 ? 3.699 5.121 -1.688 1.00 88.50 215 GLY A CA 1
ATOM 1718 C C . GLY A 1 215 ? 3.073 6.439 -2.167 1.00 88.50 215 GLY A C 1
ATOM 1719 O O . GLY A 1 215 ? 3.365 6.918 -3.267 1.00 88.50 215 GLY A O 1
ATOM 1720 N N . GLY A 1 216 ? 2.261 7.055 -1.303 1.00 85.00 216 GLY A N 1
ATOM 1721 C CA . GLY A 1 216 ? 1.615 8.354 -1.529 1.00 85.00 216 GLY A CA 1
ATOM 1722 C C . GLY A 1 216 ? 0.136 8.257 -1.918 1.00 85.00 216 GLY A C 1
ATOM 1723 O O . GLY A 1 216 ? -0.397 7.179 -2.149 1.00 85.00 216 GLY A O 1
ATOM 1724 N N . TYR A 1 217 ? -0.546 9.402 -1.963 1.00 83.62 217 TYR A N 1
ATOM 1725 C CA . TYR A 1 217 ? -1.946 9.490 -2.384 1.00 83.62 217 TYR A CA 1
ATOM 1726 C C . TYR A 1 217 ? -2.246 10.883 -2.986 1.00 83.62 217 TYR A C 1
ATOM 1728 O O . TYR A 1 217 ? -2.503 11.821 -2.225 1.00 83.62 217 TYR A O 1
ATOM 1736 N N . PRO A 1 218 ? -2.204 11.065 -4.327 1.00 85.31 218 PRO A N 1
ATOM 1737 C CA . PRO A 1 218 ? -1.795 10.093 -5.353 1.00 85.31 218 PRO A CA 1
ATOM 1738 C C . PRO A 1 218 ? -0.336 9.636 -5.184 1.00 85.31 218 PRO A C 1
ATOM 1740 O O . PRO A 1 218 ? 0.478 10.335 -4.580 1.00 85.31 218 PRO A O 1
ATOM 1743 N N . SER A 1 219 ? -0.004 8.455 -5.706 1.00 90.31 219 SER A N 1
ATOM 1744 C CA . SER A 1 219 ? 1.350 7.913 -5.632 1.00 90.31 219 SER A CA 1
ATOM 1745 C C . SER A 1 219 ? 2.306 8.694 -6.527 1.00 90.31 219 SER A C 1
ATOM 1747 O O . SER A 1 219 ? 2.140 8.754 -7.748 1.00 90.31 219 SER A O 1
ATOM 1749 N N . THR A 1 220 ? 3.336 9.250 -5.899 1.00 85.69 220 THR A N 1
ATOM 1750 C CA . THR A 1 220 ? 4.475 9.921 -6.548 1.00 85.69 220 THR A CA 1
ATOM 1751 C C . THR A 1 220 ? 5.785 9.159 -6.335 1.00 85.69 220 THR A C 1
ATOM 1753 O O . THR A 1 220 ? 6.827 9.548 -6.849 1.00 85.69 220 THR A O 1
ATOM 1756 N N . HIS A 1 221 ? 5.743 8.046 -5.593 1.00 86.62 221 HIS A N 1
ATOM 1757 C CA . HIS A 1 221 ? 6.906 7.236 -5.235 1.00 86.62 221 HIS A CA 1
ATOM 1758 C C . HIS A 1 221 ? 6.740 5.807 -5.750 1.00 86.62 221 HIS A C 1
ATOM 1760 O O . HIS A 1 221 ? 5.636 5.261 -5.748 1.00 86.62 221 HIS A O 1
ATOM 1766 N N . GLY A 1 222 ? 7.829 5.195 -6.207 1.00 90.38 222 GLY A N 1
ATOM 1767 C CA . GLY A 1 222 ? 7.821 3.846 -6.763 1.00 90.38 222 GLY A CA 1
ATOM 1768 C C . GLY A 1 222 ? 9.165 3.467 -7.387 1.00 90.38 222 GLY A C 1
ATOM 1769 O O . GLY A 1 222 ? 10.130 4.231 -7.301 1.00 90.38 222 GLY A O 1
ATOM 1770 N N . PRO A 1 223 ? 9.258 2.290 -8.022 1.00 91.62 223 PRO A N 1
ATOM 1771 C CA . PRO A 1 223 ? 10.513 1.797 -8.572 1.00 91.62 223 PRO A CA 1
ATOM 1772 C C . PRO A 1 223 ? 10.910 2.568 -9.837 1.00 91.62 223 PRO A C 1
ATOM 1774 O O . PRO A 1 223 ? 10.310 2.404 -10.900 1.00 91.62 223 PRO A O 1
ATOM 1777 N N . SER A 1 224 ? 11.989 3.348 -9.746 1.00 91.75 224 SER A N 1
ATOM 1778 C CA . SER A 1 224 ? 12.641 3.983 -10.902 1.00 91.75 224 SER A CA 1
ATOM 1779 C C . SER A 1 224 ? 13.392 2.984 -11.791 1.00 91.75 224 SER A C 1
ATOM 1781 O O . SER A 1 224 ? 13.745 3.296 -12.925 1.00 91.75 224 SER A O 1
ATOM 1783 N N . TRP A 1 225 ? 13.616 1.766 -11.297 1.00 95.12 225 TRP A N 1
ATOM 1784 C CA . TRP A 1 225 ? 14.239 0.666 -12.019 1.00 95.12 225 TRP A CA 1
ATOM 1785 C C . TRP A 1 225 ? 13.780 -0.665 -11.421 1.00 95.12 225 TRP A C 1
ATOM 1787 O O . TRP A 1 225 ? 13.781 -0.831 -10.201 1.00 95.12 225 TRP A O 1
ATOM 1797 N N . ARG A 1 226 ? 13.420 -1.630 -12.269 1.00 97.50 226 ARG A N 1
ATOM 1798 C CA . ARG A 1 226 ? 13.216 -3.036 -11.886 1.00 97.50 226 ARG A CA 1
ATOM 1799 C C . ARG A 1 226 ? 14.164 -3.898 -12.699 1.00 97.50 226 ARG A C 1
ATOM 1801 O O . ARG A 1 226 ? 14.335 -3.647 -13.890 1.00 97.50 226 ARG A O 1
ATOM 1808 N N . MET A 1 227 ? 14.749 -4.921 -12.080 1.00 97.88 227 MET A N 1
ATOM 1809 C CA . MET A 1 227 ? 15.672 -5.823 -12.765 1.00 97.88 227 MET A CA 1
ATOM 1810 C C . MET A 1 227 ? 15.665 -7.224 -12.176 1.00 97.88 227 MET A C 1
ATOM 1812 O O . MET A 1 227 ? 15.629 -7.406 -10.961 1.00 97.88 227 MET A O 1
ATOM 1816 N N . VAL A 1 228 ? 15.765 -8.209 -13.062 1.00 98.12 228 VAL A N 1
ATOM 1817 C CA . VAL A 1 228 ? 15.951 -9.620 -12.732 1.00 98.12 228 VAL A CA 1
ATOM 1818 C C . VAL A 1 228 ? 17.046 -10.186 -13.626 1.00 98.12 228 VAL A C 1
ATOM 1820 O O . VAL A 1 228 ? 17.039 -9.972 -14.837 1.00 98.12 228 VAL A O 1
ATOM 1823 N N . VAL A 1 229 ? 17.980 -10.925 -13.029 1.00 97.38 229 VAL A N 1
ATOM 1824 C CA . VAL A 1 229 ? 19.054 -11.621 -13.746 1.00 97.38 229 VAL A CA 1
ATOM 1825 C C . VAL A 1 229 ? 18.905 -13.117 -13.528 1.00 97.38 229 VAL A C 1
ATOM 1827 O O . VAL A 1 229 ? 18.911 -13.589 -12.392 1.00 97.38 229 VAL A O 1
ATOM 1830 N N . ASP A 1 230 ? 18.806 -13.856 -14.626 1.00 96.31 230 ASP A N 1
ATOM 1831 C CA . ASP A 1 230 ? 18.911 -15.306 -14.652 1.00 96.31 230 ASP A CA 1
ATOM 1832 C C . ASP A 1 230 ? 20.320 -15.698 -15.102 1.00 96.31 230 ASP A C 1
ATOM 1834 O O . ASP A 1 230 ? 20.652 -15.705 -16.291 1.00 96.31 230 ASP A O 1
ATOM 1838 N N . TRP A 1 231 ? 21.163 -16.032 -14.129 1.00 94.44 231 TRP A N 1
ATOM 1839 C CA . TRP A 1 231 ? 22.536 -16.459 -14.384 1.00 94.44 231 TRP A CA 1
ATOM 1840 C C . TRP A 1 231 ? 22.619 -17.803 -15.113 1.00 94.44 231 TRP A C 1
ATOM 1842 O O . TRP A 1 231 ? 23.565 -18.014 -15.864 1.00 94.44 231 TRP A O 1
ATOM 1852 N N . GLY A 1 232 ? 21.652 -18.704 -14.908 1.00 93.62 232 GLY A N 1
ATOM 1853 C CA . GLY A 1 232 ? 21.642 -20.020 -15.548 1.00 93.62 232 GLY A CA 1
ATOM 1854 C C . GLY A 1 232 ? 21.270 -19.940 -17.027 1.00 93.62 232 GLY A C 1
ATOM 1855 O O . GLY A 1 232 ? 21.822 -20.675 -17.842 1.00 93.62 232 GLY A O 1
ATOM 1856 N N . ALA A 1 233 ? 20.370 -19.019 -17.374 1.00 93.44 233 ALA A N 1
ATOM 1857 C CA . ALA A 1 233 ? 19.985 -18.734 -18.754 1.00 93.44 233 ALA A CA 1
ATOM 1858 C C . ALA A 1 233 ? 20.859 -17.663 -19.434 1.00 93.44 233 ALA A C 1
ATOM 1860 O O . ALA A 1 233 ? 20.661 -17.390 -20.616 1.00 93.44 233 ALA A O 1
ATOM 1861 N N . HIS A 1 234 ? 21.804 -17.048 -18.709 1.00 92.69 234 HIS A N 1
ATOM 1862 C CA . HIS A 1 234 ? 22.583 -15.891 -19.170 1.00 92.69 234 HIS A CA 1
ATOM 1863 C C . HIS A 1 234 ? 21.696 -14.750 -19.700 1.00 92.69 234 HIS A C 1
ATOM 1865 O O . HIS A 1 234 ? 22.001 -14.123 -20.715 1.00 92.69 234 HIS A O 1
ATOM 1871 N N . ALA A 1 235 ? 20.582 -14.490 -19.014 1.00 94.06 235 ALA A N 1
ATOM 1872 C CA . ALA A 1 235 ? 19.587 -13.503 -19.411 1.00 94.06 235 ALA A CA 1
ATOM 1873 C C . ALA A 1 235 ? 19.393 -12.451 -18.317 1.00 94.06 235 ALA A C 1
ATOM 1875 O O . ALA A 1 235 ? 19.422 -12.753 -17.124 1.00 94.06 235 ALA A O 1
ATOM 1876 N N . ALA A 1 236 ? 19.151 -11.211 -18.722 1.00 96.12 236 ALA A N 1
ATOM 1877 C CA . ALA A 1 236 ? 18.765 -10.137 -17.824 1.00 96.12 236 ALA A CA 1
ATOM 1878 C C . ALA A 1 236 ? 17.537 -9.426 -18.383 1.00 96.12 236 ALA A C 1
ATOM 1880 O O . ALA A 1 236 ? 17.389 -9.275 -19.595 1.00 96.12 236 ALA A O 1
ATOM 1881 N N . PHE A 1 237 ? 16.664 -8.993 -17.486 1.00 97.50 237 PHE A N 1
ATOM 1882 C CA . PHE A 1 237 ? 15.444 -8.274 -17.806 1.00 97.50 237 PHE A CA 1
ATOM 1883 C C . PHE A 1 237 ? 15.390 -7.033 -16.940 1.00 97.50 237 PHE A C 1
ATOM 1885 O O . PHE A 1 237 ? 15.651 -7.120 -15.739 1.00 97.50 237 PHE A O 1
ATOM 1892 N N . ALA A 1 238 ? 15.062 -5.892 -17.530 1.00 97.38 238 ALA A N 1
ATOM 1893 C CA . ALA A 1 238 ? 14.950 -4.653 -16.792 1.00 97.38 238 ALA A CA 1
ATOM 1894 C C . ALA A 1 238 ? 13.981 -3.671 -17.442 1.00 97.38 238 ALA A C 1
ATOM 1896 O O . ALA A 1 238 ? 13.666 -3.764 -18.629 1.00 97.38 238 ALA A O 1
ATOM 1897 N N . ILE A 1 239 ? 13.511 -2.720 -16.642 1.00 97.31 239 ILE A N 1
ATOM 1898 C CA . ILE A 1 239 ? 12.692 -1.607 -17.110 1.00 97.31 239 ILE A CA 1
ATOM 1899 C C . ILE A 1 239 ? 12.796 -0.429 -16.141 1.00 97.31 239 ILE A C 1
ATOM 1901 O O . ILE A 1 239 ? 13.007 -0.611 -14.941 1.00 97.31 239 ILE A O 1
ATOM 1905 N N . TYR A 1 240 ? 12.588 0.772 -16.664 1.00 94.38 240 TYR A N 1
ATOM 1906 C CA . TYR A 1 240 ? 12.378 2.005 -15.911 1.00 94.38 240 TYR A CA 1
ATOM 1907 C C . TYR A 1 240 ? 11.084 2.677 -16.393 1.00 94.38 240 TYR A C 1
ATOM 1909 O O . TYR A 1 240 ? 10.642 2.400 -17.515 1.00 94.38 240 TYR A O 1
ATOM 1917 N N . PRO A 1 241 ? 10.447 3.519 -15.564 1.00 91.25 241 PRO A N 1
ATOM 1918 C CA . PRO A 1 241 ? 9.246 4.242 -15.961 1.00 91.25 241 PRO A CA 1
ATOM 1919 C C . PRO A 1 241 ? 9.590 5.320 -17.000 1.00 91.25 241 PRO A C 1
ATOM 1921 O O . PRO A 1 241 ? 10.550 6.062 -16.816 1.00 91.25 241 PRO A O 1
ATOM 1924 N N . GLY A 1 242 ? 8.814 5.417 -18.085 1.00 91.00 242 GLY A N 1
ATOM 1925 C CA . GLY A 1 242 ? 9.019 6.415 -19.146 1.00 91.00 242 GLY A CA 1
ATOM 1926 C C . GLY A 1 242 ? 9.574 5.819 -20.439 1.00 91.00 242 GLY A C 1
ATOM 1927 O O . GLY A 1 242 ? 9.136 4.759 -20.897 1.00 91.00 242 GLY A O 1
ATOM 1928 N N . GLY A 1 243 ? 10.528 6.510 -21.049 1.00 90.44 243 GLY A N 1
ATOM 1929 C CA . GLY A 1 243 ? 11.182 6.087 -22.278 1.00 90.44 243 GLY A CA 1
ATOM 1930 C C . GLY A 1 243 ? 12.587 6.667 -22.404 1.00 90.44 243 GLY A C 1
ATOM 1931 O O . GLY A 1 243 ? 13.039 7.458 -21.582 1.00 90.44 243 GLY A O 1
ATOM 1932 N N . GLN A 1 244 ? 13.324 6.229 -23.423 1.00 90.38 244 GLN A N 1
ATOM 1933 C CA . GLN A 1 244 ? 14.757 6.531 -23.537 1.00 90.38 244 GLN A CA 1
ATOM 1934 C C . GLN A 1 244 ? 15.060 7.992 -23.895 1.00 90.38 244 GLN A C 1
ATOM 1936 O O . GLN A 1 244 ? 16.218 8.411 -23.850 1.00 90.38 244 GLN A O 1
ATOM 1941 N N . SER A 1 245 ? 14.047 8.759 -24.285 1.00 91.50 245 SER A N 1
ATOM 1942 C CA . SER A 1 245 ? 14.184 10.141 -24.716 1.00 91.50 245 SER A CA 1
ATOM 1943 C C . SER A 1 245 ? 13.188 11.009 -23.974 1.00 91.50 245 SER A C 1
ATOM 1945 O O . SER A 1 245 ? 12.003 10.779 -24.108 1.00 91.50 245 SER A O 1
ATOM 1947 N N . GLU A 1 246 ? 13.643 12.071 -23.315 1.00 90.94 246 GLU A N 1
ATOM 1948 C CA . GLU A 1 246 ? 12.748 13.024 -22.638 1.00 90.94 246 GLU A CA 1
ATOM 1949 C C . GLU A 1 246 ? 12.184 14.105 -23.582 1.00 90.94 246 GLU A C 1
ATOM 1951 O O . GLU A 1 246 ? 11.653 15.122 -23.156 1.00 90.94 246 GLU A O 1
ATOM 1956 N N . ASN A 1 247 ? 12.316 13.926 -24.899 1.00 92.62 247 ASN A N 1
ATOM 1957 C CA . ASN A 1 247 ? 11.709 14.830 -25.871 1.00 92.62 247 ASN A CA 1
ATOM 1958 C C . ASN A 1 247 ? 10.270 14.364 -26.160 1.00 92.62 247 ASN A C 1
ATOM 1960 O O . ASN A 1 247 ? 10.131 13.299 -26.759 1.00 92.62 247 ASN A O 1
ATOM 1964 N N . PRO A 1 248 ? 9.215 15.147 -25.857 1.00 91.62 248 PRO A N 1
ATOM 1965 C CA . PRO A 1 248 ? 7.823 14.740 -26.090 1.00 91.62 248 PRO A CA 1
ATOM 1966 C C . PRO A 1 248 ? 7.480 14.441 -27.555 1.00 91.62 248 PRO A C 1
ATOM 1968 O O . PRO A 1 248 ? 6.522 13.728 -27.838 1.00 91.62 248 PRO A O 1
ATOM 1971 N N . ALA A 1 249 ? 8.258 14.969 -28.508 1.00 92.88 249 ALA A N 1
ATOM 1972 C CA . ALA A 1 249 ? 8.107 14.668 -29.933 1.00 92.88 249 ALA A CA 1
ATOM 1973 C C . ALA A 1 249 ? 8.788 13.350 -30.355 1.00 92.88 249 ALA A C 1
ATOM 1975 O O . ALA A 1 249 ? 8.680 12.926 -31.506 1.00 92.88 249 ALA A O 1
ATOM 1976 N N . SER A 1 250 ? 9.533 12.715 -29.451 1.00 93.25 250 SER A N 1
ATOM 1977 C CA . SER A 1 250 ? 10.244 11.468 -29.697 1.00 93.25 250 SER A CA 1
ATOM 1978 C C . SER A 1 250 ? 9.308 10.271 -29.609 1.00 93.25 250 SER A C 1
ATOM 1980 O O . SER A 1 250 ? 8.551 10.120 -28.653 1.00 93.25 250 SER A O 1
ATOM 1982 N N . ALA A 1 251 ? 9.449 9.330 -30.544 1.00 92.50 251 ALA A N 1
ATOM 1983 C CA . ALA A 1 251 ? 8.781 8.032 -30.445 1.00 92.50 251 ALA A CA 1
ATOM 1984 C C . ALA A 1 251 ? 9.237 7.219 -29.214 1.00 92.50 251 ALA A C 1
ATOM 1986 O O . ALA A 1 251 ? 8.574 6.254 -28.849 1.00 92.50 251 ALA A O 1
ATOM 1987 N N . TRP A 1 252 ? 10.349 7.605 -28.574 1.00 92.31 252 TRP A N 1
ATOM 1988 C CA . TRP A 1 252 ? 10.884 6.979 -27.362 1.00 92.31 252 TRP A CA 1
ATOM 1989 C C . TRP A 1 252 ? 10.565 7.759 -26.081 1.00 92.31 252 TRP A C 1
ATOM 1991 O O . TRP A 1 252 ? 11.243 7.543 -25.084 1.00 92.31 252 TRP A O 1
ATOM 2001 N N . TYR A 1 253 ? 9.590 8.674 -26.111 1.00 93.25 253 TYR A N 1
ATOM 2002 C CA . TYR A 1 253 ? 9.162 9.418 -24.923 1.00 93.25 253 TYR A CA 1
ATOM 2003 C C . TYR A 1 253 ? 8.415 8.531 -23.930 1.00 93.25 253 TYR A C 1
ATOM 2005 O O . TYR A 1 253 ? 8.865 8.297 -22.819 1.00 93.25 253 TYR A O 1
ATOM 2013 N N . ALA A 1 254 ? 7.304 7.940 -24.369 1.00 93.12 254 ALA A N 1
ATOM 2014 C CA . ALA A 1 254 ? 6.426 7.145 -23.510 1.00 93.12 254 ALA A CA 1
ATOM 2015 C C . ALA A 1 254 ? 6.455 5.638 -23.827 1.00 93.12 254 ALA A C 1
ATOM 2017 O O . ALA A 1 254 ? 5.588 4.889 -23.381 1.00 93.12 254 ALA A O 1
ATOM 2018 N N . ASN A 1 255 ? 7.419 5.168 -24.626 1.00 92.88 255 ASN A N 1
ATOM 2019 C CA . ASN A 1 255 ? 7.342 3.850 -25.263 1.00 92.88 255 ASN A CA 1
ATOM 2020 C C . ASN A 1 255 ? 7.457 2.650 -24.309 1.00 92.88 255 ASN A C 1
ATOM 2022 O O . ASN A 1 255 ? 7.126 1.545 -24.730 1.00 92.88 255 ASN A O 1
ATOM 2026 N N . ARG A 1 256 ? 7.912 2.838 -23.061 1.00 94.62 256 ARG A N 1
ATOM 2027 C CA . ARG A 1 256 ? 7.940 1.776 -22.036 1.00 94.62 256 ARG A CA 1
ATOM 2028 C C . ARG A 1 256 ? 6.945 2.007 -20.900 1.00 94.62 256 ARG A C 1
ATOM 2030 O O . ARG A 1 256 ? 6.836 1.159 -20.020 1.00 94.62 256 ARG A O 1
ATOM 2037 N N . VAL A 1 257 ? 6.197 3.114 -20.916 1.00 93.94 257 VAL A N 1
ATOM 2038 C CA . VAL A 1 257 ? 5.254 3.479 -19.846 1.00 93.94 257 VAL A CA 1
ATOM 2039 C C . VAL A 1 257 ? 4.211 2.385 -19.651 1.00 93.94 257 VAL A C 1
ATOM 2041 O O . VAL A 1 257 ? 4.026 1.913 -18.533 1.00 93.94 257 VAL A O 1
ATOM 2044 N N . ASP A 1 258 ? 3.575 1.930 -20.732 1.00 94.50 258 ASP A N 1
ATOM 2045 C CA . ASP A 1 258 ? 2.548 0.885 -20.664 1.00 94.50 258 ASP A CA 1
ATOM 2046 C C . ASP A 1 258 ? 3.127 -0.446 -20.158 1.00 94.50 258 ASP A C 1
ATOM 2048 O O . ASP A 1 258 ? 2.539 -1.080 -19.283 1.00 94.50 258 ASP A O 1
ATOM 2052 N N . THR A 1 259 ? 4.313 -0.836 -20.638 1.00 96.00 259 THR A N 1
ATOM 2053 C CA . THR A 1 259 ? 5.024 -2.042 -20.186 1.00 96.00 259 THR A CA 1
ATOM 2054 C C . THR A 1 259 ? 5.359 -1.972 -18.692 1.00 96.00 259 THR A C 1
ATOM 2056 O O . THR A 1 259 ? 5.142 -2.944 -17.968 1.00 96.00 259 THR A O 1
ATOM 2059 N N . TRP A 1 260 ? 5.828 -0.815 -18.212 1.00 95.50 260 TRP A N 1
ATOM 2060 C CA . TRP A 1 260 ? 6.180 -0.594 -16.809 1.00 95.50 260 TRP A CA 1
ATOM 2061 C C . TRP A 1 260 ? 4.951 -0.619 -15.892 1.00 95.50 260 TRP A C 1
ATOM 2063 O O . TRP A 1 260 ? 5.016 -1.236 -14.825 1.00 95.50 260 TRP A O 1
ATOM 2073 N N . PHE A 1 261 ? 3.835 -0.005 -16.309 1.00 93.56 261 PHE A N 1
ATOM 2074 C CA . PHE A 1 261 ? 2.559 -0.045 -15.577 1.00 93.56 261 PHE A CA 1
ATOM 2075 C C . PHE A 1 261 ? 1.958 -1.452 -15.546 1.00 93.56 261 PHE A C 1
ATOM 2077 O O . PHE A 1 261 ? 1.374 -1.846 -14.544 1.00 93.56 261 PHE A O 1
ATOM 2084 N N . ALA A 1 262 ? 2.142 -2.238 -16.609 1.00 94.12 262 ALA A N 1
ATOM 2085 C CA . ALA A 1 262 ? 1.743 -3.642 -16.639 1.00 94.12 262 ALA A CA 1
ATOM 2086 C C . ALA A 1 262 ? 2.643 -4.553 -15.780 1.00 94.12 262 ALA A C 1
ATOM 2088 O O . ALA A 1 262 ? 2.407 -5.757 -15.724 1.00 94.12 262 ALA A O 1
ATOM 2089 N N . GLY A 1 263 ? 3.688 -4.009 -15.143 1.00 94.25 263 GLY A N 1
ATOM 2090 C CA . GLY A 1 263 ? 4.605 -4.776 -14.304 1.00 94.25 263 GLY A CA 1
ATOM 2091 C C . GLY A 1 263 ? 5.611 -5.636 -15.075 1.00 94.25 263 GLY A C 1
ATOM 2092 O O . GLY A 1 263 ? 6.347 -6.413 -14.472 1.00 94.25 263 GLY A O 1
ATOM 2093 N N . ASN A 1 264 ? 5.671 -5.493 -16.399 1.00 96.56 264 ASN A N 1
ATOM 2094 C CA . ASN A 1 264 ? 6.510 -6.318 -17.257 1.00 96.56 264 ASN A CA 1
ATOM 2095 C C . ASN A 1 264 ? 7.935 -5.761 -17.347 1.00 96.56 264 ASN A C 1
ATOM 2097 O O . ASN A 1 264 ? 8.148 -4.548 -17.324 1.00 96.56 264 ASN A O 1
ATOM 2101 N N . LEU A 1 265 ? 8.916 -6.652 -17.493 1.00 97.31 265 LEU A N 1
ATOM 2102 C CA . LEU A 1 265 ? 10.307 -6.293 -17.772 1.00 97.31 265 LEU A CA 1
ATOM 2103 C C . LEU A 1 265 ? 10.635 -6.533 -19.248 1.00 97.31 265 LEU A C 1
ATOM 2105 O O . LEU A 1 265 ? 10.069 -7.426 -19.879 1.00 97.31 265 LEU A O 1
ATOM 2109 N N . GLU A 1 266 ? 11.599 -5.789 -19.784 1.00 95.25 266 GLU A N 1
ATOM 2110 C CA . GLU A 1 266 ? 12.094 -5.995 -21.146 1.00 95.25 266 GLU A CA 1
ATOM 2111 C C . GLU A 1 266 ? 13.465 -6.687 -21.130 1.00 95.25 266 GLU A C 1
ATOM 2113 O O . GLU A 1 266 ? 14.242 -6.480 -20.195 1.00 95.25 266 GLU A O 1
ATOM 2118 N N . PRO A 1 267 ? 13.803 -7.504 -22.146 1.00 94.56 267 PRO A N 1
ATOM 2119 C CA . PRO A 1 267 ? 15.130 -8.095 -22.253 1.00 94.56 267 PRO A CA 1
ATOM 2120 C C . PRO A 1 267 ? 16.226 -7.027 -22.304 1.00 94.56 267 PRO A C 1
ATOM 2122 O O . PRO A 1 267 ? 16.170 -6.090 -23.102 1.00 94.56 267 PRO A O 1
ATOM 2125 N N . MET A 1 268 ? 17.261 -7.206 -21.490 1.00 93.19 268 MET A N 1
ATOM 2126 C CA . MET A 1 268 ? 18.477 -6.406 -21.541 1.00 93.19 268 MET A CA 1
ATOM 2127 C C . MET A 1 268 ? 19.502 -7.137 -22.408 1.00 93.19 268 MET A C 1
ATOM 2129 O O . MET A 1 268 ? 20.099 -8.129 -21.990 1.00 93.19 268 MET A O 1
ATOM 2133 N N . LEU A 1 269 ? 19.661 -6.663 -23.642 1.00 90.31 269 LEU A N 1
ATOM 2134 C CA . LEU A 1 269 ? 20.554 -7.269 -24.625 1.00 90.31 269 LEU A CA 1
ATOM 2135 C C . LEU A 1 269 ? 22.021 -6.938 -24.321 1.00 90.31 269 LEU A C 1
ATOM 2137 O O . LEU A 1 269 ? 22.365 -5.788 -24.046 1.00 90.31 269 LEU A O 1
ATOM 2141 N N . GLY A 1 270 ? 22.895 -7.938 -24.428 1.00 86.31 270 GLY A N 1
ATOM 2142 C CA . GLY A 1 270 ? 24.342 -7.736 -24.464 1.00 86.31 270 GLY A CA 1
ATOM 2143 C C . GLY A 1 270 ? 24.801 -7.088 -25.777 1.00 86.31 270 GLY A C 1
ATOM 2144 O O . GLY A 1 270 ? 24.077 -7.095 -26.772 1.00 86.31 270 GLY A O 1
ATOM 2145 N N . ALA A 1 271 ? 26.026 -6.558 -25.807 1.00 82.44 271 ALA A N 1
ATOM 2146 C CA . ALA A 1 271 ? 26.566 -5.818 -26.957 1.00 82.44 271 ALA A CA 1
ATOM 2147 C C . ALA A 1 271 ? 26.489 -6.594 -28.292 1.00 82.44 271 ALA A C 1
ATOM 2149 O O . ALA A 1 271 ? 26.074 -6.044 -29.318 1.00 82.44 271 ALA A O 1
ATOM 2150 N N . ASP A 1 272 ? 26.810 -7.889 -28.269 1.00 83.44 272 ASP A N 1
ATOM 2151 C CA . ASP A 1 272 ? 26.764 -8.749 -29.460 1.00 83.44 272 ASP A CA 1
ATOM 2152 C C . ASP A 1 272 ? 25.326 -8.956 -29.967 1.00 83.44 272 ASP A C 1
ATOM 2154 O O . ASP A 1 272 ? 25.067 -8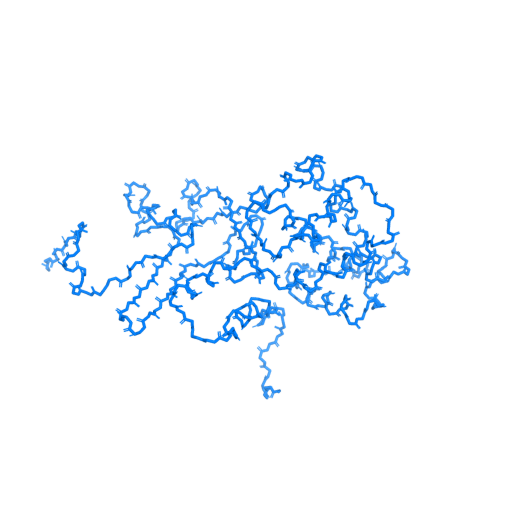.997 -31.172 1.00 83.44 272 ASP A O 1
ATOM 2158 N N . GLN A 1 273 ? 24.362 -9.030 -29.044 1.00 85.81 273 GLN A N 1
ATOM 2159 C CA . GLN A 1 273 ? 22.941 -9.176 -29.364 1.00 85.81 273 GLN A CA 1
ATOM 2160 C C . GLN A 1 273 ? 22.363 -7.875 -29.929 1.00 85.81 273 GLN A C 1
ATOM 2162 O O . GLN A 1 273 ? 21.580 -7.916 -30.874 1.00 85.81 273 GLN A O 1
ATOM 2167 N N . VAL A 1 274 ? 22.780 -6.717 -29.403 1.00 84.75 274 VAL A N 1
ATOM 2168 C CA . VAL A 1 274 ? 22.363 -5.405 -29.923 1.00 84.75 274 VAL A CA 1
ATOM 2169 C C . VAL A 1 274 ? 22.774 -5.250 -31.384 1.00 84.75 274 VAL A C 1
ATOM 2171 O O . VAL A 1 274 ? 21.954 -4.847 -32.197 1.00 84.75 274 VAL A O 1
ATOM 2174 N N . SER A 1 275 ? 23.996 -5.639 -31.751 1.00 79.38 275 SER A N 1
ATOM 2175 C CA . SER A 1 275 ? 24.508 -5.488 -33.125 1.00 79.38 275 SER A CA 1
ATOM 2176 C C . SER A 1 275 ? 23.708 -6.260 -34.187 1.00 79.38 275 SER A C 1
ATOM 2178 O O . SER A 1 275 ? 23.810 -5.958 -35.374 1.00 79.38 275 SER A O 1
ATOM 2180 N N . SER A 1 276 ? 22.907 -7.247 -33.775 1.00 80.44 276 SER A N 1
ATOM 2181 C CA . SER A 1 276 ? 22.057 -8.064 -34.652 1.00 80.44 276 SER A CA 1
ATOM 2182 C C . SER A 1 276 ? 20.553 -7.821 -34.459 1.00 80.44 276 SER A C 1
ATOM 2184 O O . SER A 1 276 ? 19.738 -8.445 -35.141 1.00 80.44 276 SER A O 1
ATOM 2186 N N . ALA A 1 277 ? 20.165 -6.913 -33.557 1.00 82.19 277 ALA A N 1
ATOM 2187 C CA . ALA A 1 277 ? 18.769 -6.624 -33.259 1.00 82.19 277 ALA A CA 1
ATOM 2188 C C . ALA A 1 277 ? 18.105 -5.770 -34.355 1.00 82.19 277 ALA A C 1
ATOM 2190 O O . ALA A 1 277 ? 18.708 -4.877 -34.954 1.00 82.19 277 ALA A O 1
ATOM 2191 N N . ALA A 1 278 ? 16.818 -6.017 -34.606 1.00 77.06 278 ALA A N 1
ATOM 2192 C CA . ALA A 1 278 ? 16.034 -5.210 -35.536 1.00 77.06 278 ALA A CA 1
ATOM 2193 C C . ALA A 1 278 ? 15.749 -3.810 -34.958 1.00 77.06 278 ALA A C 1
ATOM 2195 O O . ALA A 1 278 ? 15.532 -3.652 -33.759 1.00 77.06 278 ALA A O 1
ATOM 2196 N N . GLY A 1 279 ? 15.703 -2.789 -35.820 1.00 76.88 279 GLY A N 1
ATOM 2197 C CA . GLY A 1 279 ? 15.348 -1.419 -35.420 1.00 76.88 279 GLY A CA 1
ATOM 2198 C C . GLY A 1 279 ? 16.475 -0.617 -34.758 1.00 76.88 279 GLY A C 1
ATOM 2199 O O . GLY A 1 279 ? 16.231 0.494 -34.285 1.00 76.88 279 GLY A O 1
ATOM 2200 N N . VAL A 1 280 ? 17.704 -1.142 -34.749 1.00 77.38 280 VAL A N 1
ATOM 2201 C CA . VAL A 1 280 ? 18.885 -0.432 -34.246 1.00 77.38 280 VAL A CA 1
ATOM 2202 C C . VAL A 1 280 ? 19.212 0.751 -35.154 1.00 77.38 280 VAL A C 1
ATOM 2204 O O . VAL A 1 280 ? 19.285 0.623 -36.376 1.00 77.38 280 VAL A O 1
ATOM 2207 N N . ARG A 1 281 ? 19.411 1.923 -34.544 1.00 79.69 281 ARG A N 1
ATOM 2208 C CA . ARG A 1 281 ? 19.956 3.108 -35.212 1.00 79.69 281 ARG A CA 1
ATOM 2209 C C . ARG A 1 281 ? 21.414 3.262 -34.804 1.00 79.69 281 ARG A C 1
ATOM 2211 O O . ARG A 1 281 ? 21.696 3.482 -33.629 1.00 79.69 281 ARG A O 1
ATOM 2218 N N . THR A 1 282 ? 22.315 3.163 -35.773 1.00 82.25 282 THR A N 1
ATOM 2219 C CA . THR A 1 282 ? 23.757 3.323 -35.560 1.00 82.25 282 THR A CA 1
ATOM 2220 C C . THR A 1 282 ? 24.170 4.750 -35.892 1.00 82.25 282 THR A C 1
ATOM 2222 O O . THR A 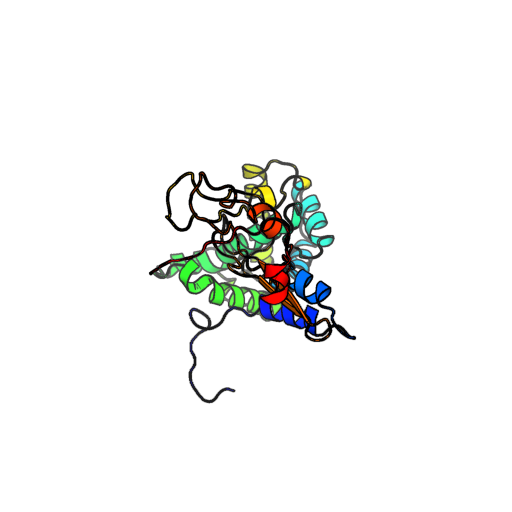1 282 ? 23.764 5.292 -36.920 1.00 82.25 282 THR A O 1
ATOM 2225 N N . TRP A 1 283 ? 24.983 5.345 -35.024 1.00 84.12 283 TRP A N 1
ATOM 2226 C CA . TRP A 1 283 ? 25.624 6.634 -35.253 1.00 84.12 283 TRP A CA 1
ATOM 2227 C C . TRP A 1 283 ? 27.132 6.421 -35.273 1.00 84.12 283 TRP A C 1
ATOM 2229 O O . TRP A 1 283 ? 27.678 5.813 -34.354 1.00 84.12 283 TRP A O 1
ATOM 2239 N N . GLU A 1 284 ? 27.798 6.927 -36.304 1.00 89.50 284 GLU A N 1
ATOM 2240 C CA . GLU A 1 284 ? 29.256 6.982 -36.363 1.00 89.50 284 GLU A CA 1
ATOM 2241 C C . GLU A 1 284 ? 29.698 8.403 -36.015 1.00 89.50 284 GLU A C 1
ATOM 2243 O O . GLU A 1 284 ? 29.255 9.376 -36.628 1.00 89.50 284 GLU A O 1
ATOM 2248 N N . MET A 1 285 ? 30.537 8.532 -34.988 1.00 90.00 285 MET A N 1
ATOM 2249 C CA . MET A 1 285 ? 31.133 9.811 -34.613 1.00 90.00 285 MET A CA 1
ATOM 2250 C C . MET A 1 285 ? 32.497 9.929 -35.285 1.00 90.00 285 MET A C 1
ATOM 2252 O O . MET A 1 285 ? 33.398 9.138 -35.005 1.00 90.00 285 MET A O 1
ATOM 2256 N N . HIS A 1 286 ? 32.654 10.922 -36.156 1.00 89.56 286 HIS A N 1
ATOM 2257 C CA . HIS A 1 286 ? 33.952 11.291 -36.712 1.00 89.56 286 HIS A CA 1
ATOM 2258 C C . HIS A 1 286 ? 34.537 12.449 -35.883 1.00 89.56 286 HIS A C 1
ATOM 2260 O O . HIS A 1 286 ? 33.797 13.402 -35.627 1.00 89.56 286 HIS A O 1
ATOM 2266 N N . PRO A 1 287 ? 35.801 12.352 -35.425 1.00 84.12 287 PRO A N 1
ATOM 2267 C CA . PRO A 1 287 ? 36.482 13.424 -34.697 1.00 84.12 287 PRO A CA 1
ATOM 2268 C C . PRO A 1 287 ? 36.564 14.748 -35.462 1.00 84.12 287 PRO A C 1
ATOM 2270 O O . PRO A 1 287 ? 36.690 14.706 -36.708 1.00 84.12 287 PRO A O 1
#

Sequence (287 aa):
DYPYYIGTTTNFFDEGYRANEIHRALSRPGKLSAGDMQALQTDTRDFLAAEIVPVLLRSLAKEQLNATESAVVELLRNWDFRMDTDSAAATVWWYFWGWYLTETFDPWWKSRAVKVDQGDVWSGLTQDLETWTLKDPENRAFNAPGAGPRTAPDAQRKSFHKLIADLTRSLGSDPRTWTYGRVHQRVIENVAEISGLDYGPRPDGGDANTPLAAGGYPSTHGPSWRMVVDWGAHAAFAIYPGGQSENPASAWYANRVDTWFAGNLEPMLGADQVSSAAGVRTWEMHP

Radius of gyration: 22.7 Å; chains: 1; bounding box: 63×46×65 Å